Protein AF-A0AAU2GIK8-F1 (afdb_monomer)

Radius of gyration: 24.13 Å; Cα contacts (8 Å, |Δi|>4): 242; chains: 1; bounding box: 47×73×69 Å

Structure (mmCIF, N/CA/C/O backbone):
data_AF-A0AAU2GIK8-F1
#
_entry.id   AF-A0AAU2GIK8-F1
#
loop_
_atom_site.group_PDB
_atom_site.id
_atom_site.type_symbol
_atom_site.label_atom_id
_atom_site.label_alt_id
_atom_site.label_comp_id
_atom_site.label_asym_id
_atom_site.label_entity_id
_atom_site.label_seq_id
_atom_site.pdbx_PDB_ins_code
_atom_site.Cartn_x
_atom_site.Cartn_y
_atom_site.Cartn_z
_atom_site.occupancy
_atom_site.B_iso_or_equiv
_atom_site.aut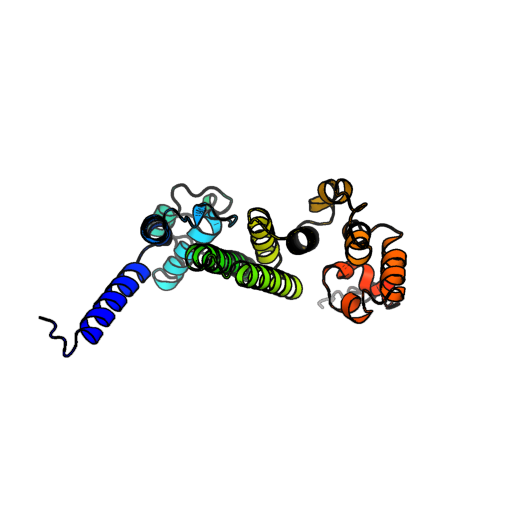h_seq_id
_atom_site.auth_comp_id
_atom_site.auth_asym_id
_atom_site.auth_atom_id
_atom_site.pdbx_PDB_model_num
ATOM 1 N N . MET A 1 1 ? -14.297 16.562 41.861 1.00 59.94 1 MET A N 1
ATOM 2 C CA . MET A 1 1 ? -14.538 17.663 40.908 1.00 59.94 1 MET A CA 1
ATOM 3 C C . MET A 1 1 ? -13.175 18.023 40.359 1.00 59.94 1 MET A C 1
ATOM 5 O O . MET A 1 1 ? -12.279 18.199 41.169 1.00 59.94 1 MET A O 1
ATOM 9 N N . ILE A 1 2 ? -12.969 17.945 39.045 1.00 74.56 2 ILE A N 1
ATOM 10 C CA . ILE A 1 2 ? -11.671 18.301 38.454 1.00 74.56 2 ILE A CA 1
ATOM 11 C C . ILE A 1 2 ? -11.689 19.819 38.297 1.00 74.56 2 ILE A C 1
ATOM 13 O O . ILE A 1 2 ? -12.584 20.339 37.630 1.00 74.56 2 ILE A O 1
ATOM 17 N N . GLU A 1 3 ? -10.780 20.504 38.981 1.00 80.12 3 GLU A N 1
ATOM 18 C CA . GLU A 1 3 ? -10.562 21.944 38.841 1.00 80.12 3 GLU A CA 1
ATOM 19 C C . GLU A 1 3 ? -9.479 22.172 37.781 1.00 80.12 3 GLU A C 1
ATOM 21 O O . GLU A 1 3 ? -8.529 21.395 37.690 1.00 80.12 3 GLU A O 1
ATOM 26 N N . PHE A 1 4 ? -9.661 23.193 36.943 1.00 85.81 4 PHE A N 1
ATOM 27 C CA . PHE A 1 4 ? -8.724 23.554 35.881 1.00 85.81 4 PHE A CA 1
ATOM 28 C C . PHE A 1 4 ? -8.230 24.977 36.116 1.00 85.81 4 PHE A C 1
ATOM 30 O O . PHE A 1 4 ? -9.050 25.877 36.312 1.00 85.81 4 PHE A O 1
ATOM 37 N N . ASP A 1 5 ? -6.914 25.174 36.045 1.00 80.88 5 ASP A N 1
ATOM 38 C CA . ASP A 1 5 ? -6.278 26.477 36.270 1.00 80.88 5 ASP A CA 1
ATOM 39 C C . ASP A 1 5 ? -6.499 27.431 35.089 1.00 80.88 5 ASP A C 1
ATOM 41 O O . ASP A 1 5 ? -6.620 28.646 35.263 1.00 80.88 5 ASP A O 1
ATOM 45 N N . THR A 1 6 ? -6.608 26.889 33.872 1.00 90.38 6 THR A N 1
ATOM 46 C CA . THR A 1 6 ? -6.882 27.670 32.664 1.00 90.38 6 THR A CA 1
ATOM 47 C C . THR A 1 6 ? -7.912 27.012 31.743 1.00 90.38 6 THR A C 1
ATOM 49 O O . THR A 1 6 ? -8.162 25.805 31.762 1.00 90.38 6 THR A O 1
ATOM 52 N N . MET A 1 7 ? -8.491 27.816 30.843 1.00 85.69 7 MET A N 1
ATOM 53 C CA . MET A 1 7 ? -9.321 27.309 29.741 1.00 85.69 7 MET A CA 1
ATOM 54 C C . MET A 1 7 ? -8.526 26.388 28.794 1.00 85.69 7 MET A C 1
ATOM 56 O O . MET A 1 7 ? -9.111 25.508 28.161 1.00 85.69 7 MET A O 1
ATOM 60 N N . GLY A 1 8 ? -7.206 26.584 28.697 1.00 89.81 8 GLY A N 1
ATOM 61 C CA . GLY A 1 8 ? -6.309 25.707 27.947 1.00 89.81 8 GLY A CA 1
ATOM 62 C C . GLY A 1 8 ? -6.262 24.307 28.552 1.00 89.81 8 GLY A C 1
ATOM 63 O O . GLY A 1 8 ? -6.486 23.336 27.834 1.00 89.81 8 GLY A O 1
ATOM 64 N N . ASP A 1 9 ? -6.101 24.218 29.872 1.00 88.31 9 ASP A N 1
ATOM 65 C CA . ASP A 1 9 ? -6.033 22.940 30.594 1.00 88.31 9 ASP A CA 1
ATOM 66 C C . ASP A 1 9 ? -7.358 22.182 30.507 1.00 88.31 9 ASP A C 1
ATOM 68 O O . ASP A 1 9 ? -7.387 20.979 30.251 1.00 88.31 9 ASP A O 1
ATOM 72 N N . ALA A 1 10 ? -8.477 22.903 30.620 1.00 89.31 10 ALA A N 1
ATOM 73 C CA . ALA A 1 10 ? -9.798 22.321 30.417 1.00 89.31 10 ALA A CA 1
ATOM 74 C C . ALA A 1 10 ? -9.970 21.765 28.991 1.00 89.31 10 ALA A C 1
ATOM 76 O O . ALA A 1 10 ? -10.561 20.700 28.800 1.00 89.31 10 ALA A O 1
ATOM 77 N N . ARG A 1 11 ? -9.455 22.467 27.971 1.00 91.38 11 ARG A N 1
ATOM 78 C CA . ARG A 1 11 ? -9.507 22.009 26.576 1.00 91.38 11 ARG A CA 1
ATOM 79 C C . ARG A 1 11 ? -8.645 20.767 26.363 1.00 91.38 11 ARG A C 1
ATOM 81 O O . ARG A 1 11 ? -9.132 19.824 25.741 1.00 91.38 11 ARG A O 1
ATOM 88 N N . GLU A 1 12 ? -7.412 20.769 26.857 1.00 91.06 12 GLU A N 1
ATOM 89 C CA . GLU A 1 12 ? -6.489 19.642 26.707 1.00 91.06 12 GLU A CA 1
ATOM 90 C C . GLU A 1 12 ? -7.051 18.395 27.388 1.00 91.06 12 GLU A C 1
ATOM 92 O O . GLU A 1 12 ? -7.190 17.354 26.753 1.00 91.06 12 GLU A O 1
ATOM 97 N N . PHE A 1 13 ? -7.548 18.536 28.618 1.00 91.69 13 PHE A N 1
ATOM 98 C CA . PHE A 1 13 ? -8.198 17.445 29.339 1.00 91.69 13 PHE A CA 1
ATOM 99 C C . PHE A 1 13 ? -9.376 16.833 28.563 1.00 91.69 13 PHE A C 1
ATOM 101 O O . PHE A 1 13 ? -9.555 15.612 28.524 1.00 91.69 13 PHE A O 1
ATOM 108 N N . LEU A 1 14 ? -10.207 17.664 27.923 1.00 91.12 14 LEU A N 1
ATOM 109 C CA . LEU A 1 14 ? -11.314 17.172 27.100 1.00 91.12 14 LEU A CA 1
ATOM 110 C C . LEU A 1 14 ? -10.820 16.434 25.848 1.00 91.12 14 LEU A C 1
ATOM 112 O O . LEU A 1 14 ? -11.422 15.424 25.471 1.00 91.12 14 LEU A O 1
ATOM 116 N N . ILE A 1 15 ? -9.739 16.910 25.221 1.00 89.56 15 ILE A N 1
ATOM 117 C CA . ILE A 1 15 ? -9.098 16.243 24.081 1.00 89.56 15 ILE A CA 1
ATOM 118 C C . ILE A 1 15 ? -8.545 14.889 24.524 1.00 89.56 15 ILE A C 1
ATOM 120 O O . ILE A 1 15 ? -8.921 13.873 23.943 1.00 89.56 15 ILE A O 1
ATOM 124 N N . GLU A 1 16 ? -7.738 14.846 25.582 1.00 91.38 16 GLU A N 1
ATOM 125 C CA . GLU A 1 16 ? -7.144 13.620 26.123 1.00 91.38 16 GLU A CA 1
ATOM 126 C C . GLU A 1 16 ? -8.202 12.588 26.504 1.00 91.38 16 GLU A C 1
ATOM 128 O O . GLU A 1 16 ? -8.088 11.409 26.160 1.00 91.38 16 GLU A O 1
ATOM 133 N N . ARG A 1 17 ? -9.280 13.022 27.166 1.00 91.12 17 ARG A N 1
ATOM 134 C CA . ARG A 1 17 ? -10.397 12.145 27.523 1.00 91.12 17 ARG A CA 1
ATOM 135 C C . ARG A 1 17 ? -11.070 11.561 26.283 1.00 91.12 17 ARG A C 1
ATOM 137 O O . ARG A 1 17 ? -11.422 10.379 26.274 1.00 91.12 17 ARG A O 1
ATOM 144 N N . GLN A 1 18 ? -11.269 12.370 25.244 1.00 89.00 18 GLN A N 1
ATOM 145 C CA . GLN A 1 18 ? -11.895 11.918 24.005 1.00 89.00 18 GLN A CA 1
ATOM 146 C C . GLN A 1 18 ? -10.977 10.979 23.210 1.00 89.00 18 GLN A C 1
ATOM 148 O O . GLN A 1 18 ? -11.457 9.966 22.699 1.00 8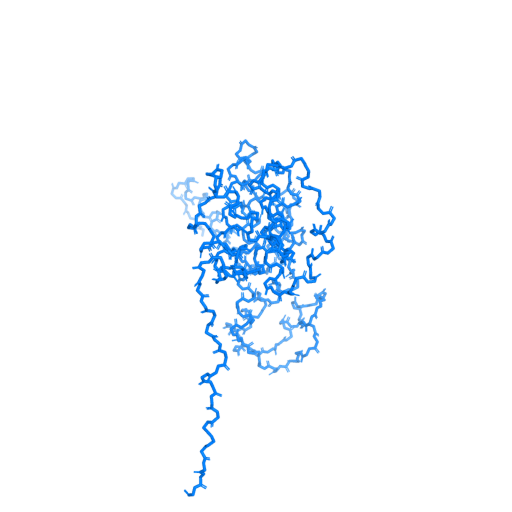9.00 18 GLN A O 1
ATOM 153 N N . VAL A 1 19 ? -9.677 11.281 23.144 1.00 88.31 19 VAL A N 1
ATOM 154 C CA . VAL A 1 19 ? -8.652 10.422 22.534 1.00 88.31 19 VAL A CA 1
ATOM 155 C C . VAL A 1 19 ? -8.583 9.092 23.273 1.00 88.31 19 VAL A C 1
ATOM 157 O O . VAL A 1 19 ? -8.708 8.047 22.645 1.00 88.31 19 VAL A O 1
ATOM 160 N N . SER A 1 20 ? -8.491 9.117 24.604 1.00 88.38 20 SER A N 1
ATOM 161 C CA . SER A 1 20 ? -8.450 7.911 25.435 1.00 88.38 20 SER A CA 1
ATOM 162 C C . SER A 1 20 ? -9.673 7.039 25.193 1.00 88.38 20 SER A C 1
ATOM 164 O O . SER A 1 20 ? -9.533 5.858 24.891 1.00 88.38 20 SER A O 1
ATOM 166 N N . LYS A 1 21 ? -10.879 7.623 25.236 1.00 90.12 21 LYS A N 1
ATOM 167 C CA . LYS A 1 21 ? -12.118 6.893 24.943 1.00 90.12 21 LYS A CA 1
ATOM 168 C C . LYS A 1 21 ? -12.075 6.235 23.564 1.00 90.12 21 LYS A C 1
ATOM 170 O O . LYS A 1 21 ? -12.484 5.087 23.446 1.00 90.12 21 LYS A O 1
ATOM 175 N N . LEU A 1 22 ? -11.590 6.946 22.546 1.00 88.19 22 LEU A N 1
ATOM 176 C CA . LEU A 1 22 ? -11.472 6.403 21.196 1.00 88.19 22 LEU A CA 1
ATOM 177 C C . LEU A 1 22 ? -10.465 5.247 21.142 1.00 88.19 22 LEU A C 1
ATOM 179 O O . LEU A 1 22 ? -10.777 4.225 20.550 1.00 88.19 22 LEU A O 1
ATOM 183 N N . LEU A 1 23 ? -9.303 5.353 21.790 1.00 85.44 23 LEU A N 1
ATOM 184 C CA . LEU A 1 23 ? -8.266 4.310 21.769 1.00 85.44 23 LEU A CA 1
ATOM 185 C C . LEU A 1 23 ? -8.709 2.971 22.389 1.00 85.44 23 LEU A C 1
ATOM 187 O O . LEU A 1 23 ? -8.147 1.938 22.033 1.00 85.44 23 LEU A O 1
ATOM 191 N N . TYR A 1 24 ? -9.714 2.971 23.272 1.00 85.44 24 TYR A N 1
ATOM 192 C CA . TYR A 1 24 ? -10.304 1.747 23.840 1.00 85.44 24 TYR A CA 1
ATOM 193 C C . TYR A 1 24 ? -11.398 1.111 22.968 1.00 85.44 24 TYR A C 1
ATOM 195 O O . TYR A 1 24 ? -11.875 0.020 23.281 1.00 85.44 24 TYR A O 1
ATOM 203 N N . GLU A 1 25 ? -11.825 1.774 21.893 1.00 87.00 25 GLU A N 1
ATOM 204 C CA . GLU A 1 25 ? -12.830 1.231 20.981 1.00 87.00 25 GLU A CA 1
ATOM 205 C C . GLU A 1 25 ? -12.251 0.144 20.065 1.00 87.00 25 GLU A C 1
ATOM 207 O O . GLU A 1 25 ? -11.050 0.050 19.814 1.00 87.00 25 GLU A O 1
ATOM 212 N N . SER A 1 26 ? -13.148 -0.673 19.513 1.00 89.25 26 SER A N 1
ATOM 213 C CA . SER A 1 26 ? -12.810 -1.584 18.415 1.00 89.25 26 SER A CA 1
ATOM 214 C C . SER A 1 26 ? -12.516 -0.821 17.117 1.00 89.25 26 SER A C 1
ATOM 216 O O . SER A 1 26 ? -12.956 0.316 16.939 1.00 89.25 26 SER A O 1
ATOM 218 N N . ILE A 1 27 ? -11.871 -1.485 16.155 1.00 91.88 27 ILE A N 1
ATOM 219 C CA . ILE A 1 27 ? -11.625 -0.922 14.818 1.00 91.88 27 ILE A CA 1
ATOM 220 C C . ILE A 1 27 ? -12.931 -0.541 14.084 1.00 91.88 27 ILE A C 1
ATOM 222 O O . ILE A 1 27 ? -12.986 0.473 13.391 1.00 91.88 27 ILE A O 1
ATOM 226 N N . ASP A 1 28 ? -14.026 -1.274 14.325 1.00 91.50 28 ASP A N 1
ATOM 227 C CA . ASP A 1 28 ? -15.368 -0.917 13.839 1.00 91.50 28 ASP A CA 1
ATOM 228 C C . ASP A 1 28 ? -15.904 0.353 14.531 1.00 91.50 28 ASP A C 1
ATOM 230 O O . ASP A 1 28 ? -16.622 1.160 13.936 1.00 91.50 28 ASP A O 1
ATOM 234 N N . GLY A 1 29 ? -15.565 0.543 15.809 1.00 92.81 29 GLY A N 1
ATOM 235 C CA . GLY A 1 29 ? -15.846 1.767 16.558 1.00 92.81 29 GLY A CA 1
ATOM 236 C C . GLY A 1 29 ? -15.083 2.966 15.995 1.00 92.81 29 GLY A C 1
ATOM 237 O O . GLY A 1 29 ? -15.673 4.035 15.815 1.00 92.81 2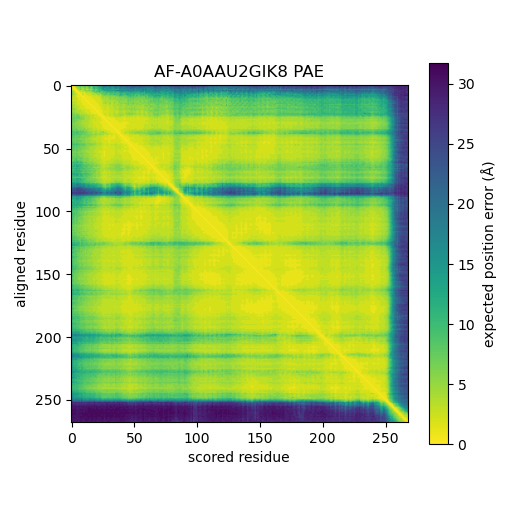9 GLY A O 1
ATOM 238 N N . TRP A 1 30 ? -13.812 2.775 15.633 1.00 94.38 30 TRP A N 1
ATOM 239 C CA . TRP A 1 30 ? -13.002 3.791 14.957 1.00 94.38 30 TRP A CA 1
ATOM 240 C C . TRP A 1 30 ? -13.590 4.165 13.594 1.00 94.38 30 TRP A C 1
ATOM 242 O O . TRP A 1 30 ? -13.683 5.354 13.294 1.00 94.38 30 TRP A O 1
ATOM 252 N N . ASP A 1 31 ? -14.066 3.196 12.803 1.00 94.75 31 ASP A N 1
ATOM 253 C CA . ASP A 1 31 ? -14.722 3.470 11.515 1.00 94.75 31 ASP A CA 1
ATOM 254 C C . ASP A 1 31 ? -16.000 4.297 11.700 1.00 94.75 31 ASP A C 1
ATOM 256 O O . ASP A 1 31 ? -16.196 5.316 11.037 1.00 94.75 31 ASP A O 1
ATOM 260 N N . LYS A 1 32 ? -16.853 3.923 12.661 1.00 94.38 32 LYS A N 1
ATOM 261 C CA . LYS A 1 32 ? -18.073 4.682 12.986 1.00 94.38 32 LYS A CA 1
ATOM 262 C C . LYS A 1 32 ? -17.761 6.104 13.441 1.00 94.38 32 LYS A C 1
ATOM 264 O O . LYS A 1 32 ? -18.471 7.043 13.069 1.00 94.38 32 LYS A O 1
ATOM 269 N N . TRP A 1 33 ? -16.730 6.269 14.268 1.00 94.19 33 TRP A N 1
ATOM 270 C CA . TRP A 1 33 ? -16.280 7.587 14.695 1.00 94.19 33 TRP A CA 1
ATOM 271 C C . TRP A 1 33 ? -15.773 8.403 13.503 1.00 94.19 33 TRP A C 1
ATOM 273 O O . TRP A 1 33 ? -16.199 9.547 13.342 1.00 94.19 33 TRP A O 1
ATOM 283 N N . LEU A 1 34 ? -14.954 7.810 12.629 1.00 94.06 34 LEU A N 1
ATOM 284 C CA . LEU A 1 34 ? -14.423 8.461 11.433 1.00 94.06 34 LEU A CA 1
ATOM 285 C C . LEU A 1 34 ? -15.535 8.867 10.461 1.00 94.06 34 LEU A C 1
ATOM 287 O O . LEU A 1 34 ? -15.523 9.990 9.967 1.00 94.06 34 LEU A O 1
ATOM 291 N N . LYS A 1 35 ? -16.553 8.025 10.261 1.00 94.69 35 LYS A N 1
ATOM 292 C CA . LYS A 1 35 ? -17.740 8.367 9.464 1.00 94.69 35 LYS A CA 1
ATOM 293 C C . LYS A 1 35 ? -18.433 9.615 9.996 1.00 94.69 35 LYS A C 1
ATOM 295 O O . LYS A 1 35 ? -18.805 10.495 9.224 1.00 94.69 35 LYS A O 1
ATOM 300 N N . ARG A 1 36 ? -18.581 9.725 11.317 1.00 92.88 36 ARG A N 1
ATOM 301 C CA . ARG A 1 36 ? -19.234 10.876 11.955 1.00 92.88 36 ARG A CA 1
ATOM 302 C C . ARG A 1 36 ? -18.361 12.132 11.924 1.00 92.88 36 ARG A C 1
ATOM 304 O O . ARG A 1 36 ? -18.821 13.179 11.485 1.00 92.88 36 ARG A O 1
ATOM 311 N N . ALA A 1 37 ? -17.124 12.035 12.406 1.00 89.44 37 ALA A N 1
ATOM 312 C CA . ALA A 1 37 ? -16.223 13.173 12.590 1.00 89.44 37 ALA A CA 1
ATOM 313 C C . ALA A 1 37 ? -15.533 13.599 11.284 1.00 89.44 37 ALA A C 1
ATOM 315 O O . ALA A 1 37 ? -15.346 14.781 11.018 1.00 89.44 37 ALA A O 1
ATOM 316 N N . GLY A 1 38 ? -15.192 12.632 10.437 1.00 87.50 38 GLY A N 1
ATOM 317 C CA . GLY A 1 38 ? -14.539 12.807 9.145 1.00 87.50 38 GLY A CA 1
ATOM 318 C C . GLY A 1 38 ? -15.508 13.055 7.992 1.00 87.50 38 GLY A C 1
ATOM 319 O O . GLY A 1 38 ? -15.116 12.887 6.840 1.00 87.50 38 GLY A O 1
ATOM 320 N N . GLY A 1 39 ? -16.765 13.431 8.261 1.00 87.75 39 GLY A N 1
ATOM 321 C CA . GLY A 1 39 ? -17.764 13.837 7.264 1.00 87.75 39 GLY A CA 1
ATOM 322 C C . GLY A 1 39 ? -18.119 12.757 6.236 1.00 87.75 39 GLY A C 1
ATOM 323 O O . GLY A 1 39 ? -18.124 13.047 5.040 1.00 87.75 39 GLY A O 1
ATOM 324 N N . GLY A 1 40 ? -18.329 11.523 6.683 1.00 92.56 40 GLY A N 1
ATOM 325 C CA . GLY A 1 40 ? -18.690 10.376 5.847 1.00 92.56 40 GLY A CA 1
ATOM 326 C C . GLY A 1 40 ? -17.515 9.531 5.357 1.00 92.56 40 GLY A C 1
ATOM 327 O O . GLY A 1 40 ? -17.745 8.580 4.625 1.00 92.56 40 GLY A O 1
ATOM 328 N N . LEU A 1 41 ? -16.271 9.846 5.742 1.00 94.00 41 LEU A N 1
ATOM 329 C CA . LEU A 1 41 ? -15.124 8.997 5.408 1.00 94.00 41 LEU A CA 1
ATOM 330 C C . LEU A 1 41 ? -15.222 7.660 6.153 1.00 94.00 41 LEU A C 1
ATOM 332 O O . LEU A 1 41 ? -15.431 7.651 7.364 1.00 94.00 41 LEU A O 1
ATOM 336 N N . SER A 1 42 ? -15.015 6.553 5.445 1.00 94.94 42 SER A N 1
ATOM 337 C CA . SER A 1 42 ? -14.970 5.215 6.025 1.00 94.94 42 SER A CA 1
ATOM 338 C C . SER A 1 42 ? -13.642 4.533 5.750 1.00 94.94 42 SER A C 1
ATOM 340 O O . SER A 1 42 ? -13.112 4.633 4.648 1.00 94.94 42 SER A O 1
ATOM 342 N N . MET A 1 43 ? -13.149 3.778 6.728 1.00 95.19 43 MET A N 1
ATOM 343 C CA . MET A 1 43 ? -12.059 2.828 6.520 1.00 95.19 43 MET A CA 1
ATOM 344 C C . MET A 1 43 ? -12.481 1.662 5.624 1.00 95.19 43 MET A C 1
ATOM 346 O O . MET A 1 43 ? -11.658 1.177 4.858 1.00 95.19 43 MET A O 1
ATOM 350 N N . THR A 1 44 ? -13.750 1.242 5.678 1.00 93.00 44 THR A N 1
ATOM 351 C CA . THR A 1 44 ? -14.255 0.109 4.882 1.00 93.00 44 THR A CA 1
ATOM 352 C C . THR A 1 44 ? -14.393 0.420 3.396 1.00 93.00 44 THR A C 1
ATOM 354 O O . THR A 1 44 ? -14.502 -0.503 2.598 1.00 93.00 44 THR A O 1
ATOM 357 N N . ASP A 1 45 ? -14.407 1.704 3.032 1.00 94.00 45 ASP A N 1
ATOM 358 C CA . ASP A 1 45 ? -14.506 2.154 1.638 1.00 94.00 45 ASP A CA 1
ATOM 359 C C . ASP A 1 45 ? -13.119 2.297 0.982 1.00 94.00 45 ASP A C 1
ATOM 361 O O . ASP A 1 45 ? -13.014 2.561 -0.217 1.00 94.00 45 ASP A O 1
ATOM 365 N N . LEU A 1 46 ? -12.041 2.156 1.762 1.00 95.38 46 LEU A N 1
ATOM 366 C CA . LEU A 1 46 ? -10.671 2.150 1.257 1.00 95.38 46 LEU A CA 1
ATOM 367 C C . LEU A 1 46 ? -10.328 0.759 0.703 1.00 95.38 46 LEU A C 1
ATOM 369 O O . LEU A 1 46 ? -10.831 -0.235 1.223 1.00 95.38 46 LEU A O 1
ATOM 373 N N . PRO A 1 47 ? -9.442 0.655 -0.305 1.00 94.94 47 PRO A N 1
ATOM 374 C CA . PRO A 1 47 ? -9.114 -0.611 -0.967 1.00 94.94 47 PRO A CA 1
ATOM 375 C C . PRO A 1 47 ? -8.192 -1.523 -0.133 1.00 94.94 47 PRO A C 1
ATOM 377 O O . PRO A 1 47 ? -7.291 -2.149 -0.675 1.00 94.94 47 PRO A O 1
ATOM 380 N N . VAL A 1 48 ? -8.383 -1.582 1.185 1.00 92.94 48 VAL A N 1
ATOM 381 C CA . VAL A 1 48 ? -7.732 -2.569 2.059 1.00 92.94 48 VAL A CA 1
ATOM 382 C C . VAL A 1 48 ? -8.520 -3.868 2.092 1.00 92.94 48 VAL A C 1
ATOM 384 O O . VAL A 1 48 ? -9.742 -3.872 1.914 1.00 92.94 48 VAL A O 1
ATOM 387 N N . ASP A 1 49 ? -7.850 -4.958 2.454 1.00 91.56 49 ASP A N 1
ATOM 388 C CA . ASP A 1 49 ? -8.551 -6.164 2.883 1.00 91.56 49 ASP A CA 1
ATOM 389 C C . ASP A 1 49 ? -9.112 -5.951 4.303 1.00 91.56 49 ASP A C 1
ATOM 391 O O . ASP A 1 49 ? -8.478 -6.234 5.324 1.00 91.56 49 ASP A O 1
ATOM 395 N N . TRP A 1 50 ? -10.314 -5.368 4.382 1.00 91.44 50 TRP A N 1
ATOM 396 C CA . TRP A 1 50 ? -10.971 -5.078 5.659 1.00 91.44 50 TRP A CA 1
ATOM 397 C C . TRP A 1 50 ? -11.151 -6.316 6.557 1.00 91.44 50 TRP A C 1
ATOM 399 O O . TRP A 1 50 ? -10.894 -6.202 7.760 1.00 91.44 50 TRP A O 1
ATOM 409 N N . PRO A 1 51 ? -11.552 -7.495 6.034 1.00 89.88 51 PRO A N 1
ATOM 410 C CA . PRO A 1 51 ? -11.464 -8.759 6.760 1.00 89.88 51 PRO A CA 1
ATOM 411 C C . PRO A 1 51 ? -10.135 -8.996 7.480 1.00 89.88 51 PRO A C 1
ATOM 413 O O . PRO A 1 51 ? -10.148 -9.272 8.682 1.00 89.88 51 PRO A O 1
ATOM 416 N N . VAL A 1 52 ? -9.010 -8.852 6.776 1.00 90.38 52 VAL A N 1
ATOM 417 C CA . VAL A 1 52 ? -7.663 -9.046 7.336 1.00 90.38 52 VAL A CA 1
ATOM 418 C C . VAL A 1 52 ? -7.345 -7.993 8.393 1.00 90.38 52 VAL A C 1
ATOM 420 O O . VAL A 1 52 ? -6.869 -8.334 9.475 1.00 90.38 52 VAL A O 1
ATOM 423 N N . VAL A 1 53 ? -7.657 -6.719 8.135 1.00 92.69 53 VAL A N 1
ATOM 424 C CA . VAL A 1 53 ? -7.438 -5.641 9.114 1.00 92.69 53 VAL A CA 1
ATOM 425 C C . VAL A 1 53 ? -8.210 -5.926 10.401 1.00 92.69 53 VAL A C 1
ATOM 427 O O . VAL A 1 53 ? -7.643 -5.909 11.495 1.00 92.69 53 VAL A O 1
ATOM 430 N N . ARG A 1 54 ? -9.509 -6.209 10.282 1.00 91.62 54 ARG A N 1
ATOM 431 C CA . ARG A 1 54 ? -10.386 -6.445 11.431 1.00 91.62 54 ARG A CA 1
ATOM 432 C C . ARG A 1 54 ? -9.930 -7.647 12.247 1.00 91.62 54 ARG A C 1
ATOM 434 O O . ARG A 1 54 ? -9.906 -7.573 13.477 1.00 91.62 54 ARG A O 1
ATOM 441 N N . GLU A 1 55 ? -9.534 -8.723 11.575 1.00 92.19 55 GLU A N 1
ATOM 442 C CA . GLU A 1 55 ? -9.020 -9.913 12.239 1.00 92.19 55 GLU A CA 1
ATOM 443 C C . GLU A 1 55 ? -7.691 -9.665 12.943 1.00 92.19 55 GLU A C 1
ATOM 445 O O . GLU A 1 55 ? -7.563 -10.048 14.104 1.00 92.19 55 GLU A O 1
ATOM 450 N N . GLY A 1 56 ? -6.750 -8.941 12.336 1.00 92.19 56 GLY A N 1
ATOM 451 C CA . GLY A 1 56 ? -5.474 -8.670 12.989 1.00 92.19 56 GLY A CA 1
ATOM 452 C C . GLY A 1 56 ? -5.603 -7.811 14.250 1.00 92.19 56 GLY A C 1
ATOM 453 O O . GLY A 1 56 ? -4.929 -8.083 15.247 1.00 92.19 56 GLY A O 1
ATOM 454 N N . PHE A 1 57 ? -6.541 -6.856 14.287 1.00 92.56 57 PHE A N 1
ATOM 455 C CA . PHE A 1 57 ? -6.879 -6.137 15.526 1.00 92.56 57 PHE A CA 1
ATOM 456 C C . PHE A 1 57 ? -7.492 -7.063 16.589 1.00 92.56 57 PHE A C 1
ATOM 458 O O . PHE A 1 57 ? -7.139 -6.971 17.770 1.00 92.56 57 PHE A O 1
ATOM 465 N N . ALA A 1 58 ? -8.380 -7.977 16.190 1.00 91.31 58 ALA A N 1
ATOM 466 C CA . ALA A 1 58 ? -8.957 -8.966 17.097 1.00 91.31 58 ALA A CA 1
ATOM 467 C C . ALA A 1 58 ? -7.894 -9.936 17.642 1.00 91.31 58 ALA A C 1
ATOM 469 O O . ALA A 1 58 ? -7.848 -10.183 18.850 1.00 91.31 58 ALA A O 1
ATOM 470 N N . ARG A 1 59 ? -7.001 -10.437 16.781 1.00 92.00 59 ARG A N 1
ATOM 471 C CA . ARG A 1 59 ? -5.905 -11.339 17.149 1.00 92.00 59 ARG A CA 1
ATOM 472 C C . ARG A 1 59 ? -4.903 -10.658 18.071 1.00 92.00 59 ARG A C 1
ATOM 474 O O . ARG A 1 59 ? -4.501 -11.256 19.062 1.00 92.00 59 ARG A O 1
ATOM 481 N N . ARG A 1 60 ? -4.555 -9.390 17.825 1.00 92.56 60 ARG A N 1
ATOM 482 C CA . ARG A 1 60 ? -3.700 -8.600 18.728 1.00 92.56 60 ARG A CA 1
ATOM 483 C C . ARG A 1 60 ? -4.282 -8.538 20.138 1.00 92.56 60 ARG A C 1
ATOM 485 O O . ARG A 1 60 ? -3.556 -8.734 21.108 1.00 92.56 60 ARG A O 1
ATOM 492 N N . ASN A 1 61 ? -5.588 -8.311 20.264 1.00 90.75 61 ASN A N 1
ATOM 493 C CA . ASN A 1 61 ? -6.248 -8.315 21.571 1.00 90.75 61 ASN A CA 1
ATOM 494 C C . ASN A 1 61 ? -6.242 -9.712 22.209 1.00 90.75 61 ASN A C 1
ATOM 496 O O . ASN A 1 61 ? -6.026 -9.828 23.413 1.00 90.75 61 ASN A O 1
ATOM 500 N N . LEU A 1 62 ? -6.422 -10.768 21.411 1.00 92.38 62 LEU A N 1
ATOM 501 C CA . LEU A 1 62 ? -6.350 -12.155 21.871 1.00 92.38 62 LEU A CA 1
ATOM 502 C C . LEU A 1 62 ? -4.962 -12.521 22.417 1.00 92.38 62 LEU A C 1
ATOM 504 O O . LEU A 1 62 ? -4.857 -13.149 23.464 1.00 92.38 62 LEU A O 1
ATOM 508 N N . ILE A 1 63 ? -3.896 -12.106 21.732 1.00 92.25 63 ILE A N 1
ATOM 509 C CA . ILE A 1 63 ? -2.509 -12.360 22.146 1.00 92.25 63 ILE A CA 1
ATOM 510 C C . ILE A 1 63 ? -2.218 -11.682 23.484 1.00 92.25 63 ILE A C 1
ATOM 512 O O . ILE A 1 63 ? -1.699 -12.317 24.395 1.00 92.25 63 ILE A O 1
ATOM 516 N N . VAL A 1 64 ? -2.599 -10.410 23.627 1.00 89.38 64 VAL A N 1
ATOM 517 C CA . VAL A 1 64 ? -2.309 -9.626 24.838 1.00 89.38 64 VAL A CA 1
ATOM 518 C C . VAL A 1 64 ? -3.135 -10.089 26.041 1.00 89.38 64 VAL A C 1
ATOM 520 O O . VAL A 1 64 ? -2.641 -10.064 27.165 1.00 89.38 64 VAL A O 1
ATOM 523 N N . HIS A 1 65 ? -4.392 -10.489 25.829 1.00 89.38 65 HIS A N 1
ATOM 524 C CA . HIS A 1 65 ? -5.342 -10.701 26.928 1.00 89.38 65 HIS A CA 1
ATOM 525 C C . HIS A 1 65 ? -5.762 -12.157 27.146 1.00 89.38 65 HIS A C 1
ATOM 527 O O . HIS A 1 65 ? -6.421 -12.445 28.142 1.00 89.38 65 HIS A O 1
ATOM 533 N N . ALA A 1 66 ? -5.414 -13.069 26.240 1.00 92.44 66 ALA A N 1
ATOM 534 C CA . ALA A 1 66 ? -5.830 -14.469 26.298 1.00 92.44 66 ALA A CA 1
ATOM 535 C C . ALA A 1 66 ? -4.737 -15.449 25.832 1.00 92.44 66 ALA A C 1
ATOM 537 O O . ALA A 1 66 ? -5.068 -16.557 25.427 1.00 92.44 66 ALA A O 1
ATOM 538 N N . ASP A 1 67 ? -3.454 -15.057 25.846 1.00 93.44 67 ASP A N 1
ATOM 539 C CA . ASP A 1 67 ? -2.316 -15.899 25.411 1.00 93.44 67 ASP A CA 1
ATOM 540 C C . ASP A 1 67 ? -2.483 -16.474 23.984 1.00 93.44 67 ASP A C 1
ATOM 542 O O . ASP A 1 67 ? -2.027 -17.569 23.651 1.00 93.44 67 ASP A O 1
ATOM 546 N N . GLY A 1 68 ? -3.211 -15.746 23.129 1.00 92.69 68 GLY A N 1
ATOM 547 C CA . GLY A 1 68 ? -3.534 -16.186 21.770 1.00 92.69 68 GLY A CA 1
ATOM 548 C C . GLY A 1 68 ? -4.557 -17.327 21.700 1.00 92.69 68 GLY A C 1
ATOM 549 O O . GLY A 1 68 ? -4.749 -17.888 20.624 1.00 92.69 68 GLY A O 1
ATOM 550 N N . ILE A 1 69 ? -5.223 -17.671 22.807 1.00 95.50 69 ILE A N 1
ATOM 551 C CA . ILE A 1 69 ? -6.250 -18.717 22.868 1.00 95.50 69 ILE A CA 1
ATOM 552 C C . ILE A 1 69 ? -7.593 -18.156 22.404 1.00 95.50 69 ILE A C 1
ATOM 554 O O . ILE A 1 69 ? -8.139 -17.225 23.000 1.00 95.50 69 ILE A O 1
ATOM 558 N N . VAL A 1 70 ? -8.154 -18.754 21.355 1.00 94.31 70 VAL A N 1
ATOM 559 C CA . VAL A 1 70 ? -9.433 -18.366 20.754 1.00 94.31 70 VAL A CA 1
ATOM 560 C C . VAL A 1 70 ? -10.556 -18.462 21.777 1.00 94.31 70 VAL A C 1
ATOM 562 O O . VAL A 1 70 ? -10.777 -19.495 22.406 1.00 94.31 70 VAL A O 1
ATOM 565 N N . ASN A 1 71 ? -11.323 -17.383 21.902 1.00 93.69 71 ASN A N 1
ATOM 566 C CA . ASN A 1 71 ? -12.489 -17.304 22.773 1.00 93.69 71 ASN A CA 1
ATOM 567 C C . ASN A 1 71 ? -13.715 -16.772 22.011 1.00 93.69 71 ASN A C 1
ATOM 569 O O . ASN A 1 71 ? -13.632 -16.325 20.863 1.00 93.69 71 ASN A O 1
ATOM 573 N N . HIS A 1 72 ? -14.881 -16.802 22.660 1.00 91.88 72 HIS A N 1
ATOM 574 C CA . HIS A 1 72 ? -16.129 -16.328 22.055 1.00 91.88 72 HIS A CA 1
ATOM 575 C C . HIS A 1 72 ? -16.102 -14.838 21.674 1.00 91.88 72 HIS A C 1
ATOM 577 O O . HIS A 1 72 ? -16.823 -14.446 20.756 1.00 91.88 72 HIS A O 1
ATOM 583 N N . LEU A 1 73 ? -15.284 -14.011 22.340 1.00 90.44 73 LEU A N 1
ATOM 584 C CA . LEU A 1 73 ? -15.14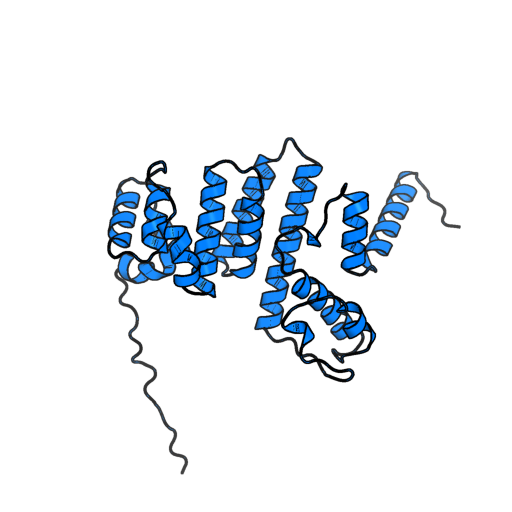1 -12.587 22.011 1.00 90.44 73 LEU A CA 1
ATOM 585 C C . LEU A 1 73 ? -14.414 -12.403 20.677 1.00 90.44 73 LEU A C 1
ATOM 587 O O . LEU A 1 73 ? -14.892 -11.647 19.833 1.00 90.44 73 LEU A O 1
ATOM 591 N N . TYR A 1 74 ? -13.323 -13.139 20.451 1.00 91.62 74 TYR A N 1
ATOM 592 C CA . TYR A 1 74 ? -12.615 -13.155 19.172 1.00 91.62 74 TYR A CA 1
ATOM 593 C C . TYR A 1 74 ? -13.540 -13.605 18.038 1.00 91.62 74 TYR A C 1
ATOM 595 O O . TYR A 1 74 ? -13.778 -12.838 17.107 1.00 91.62 74 TYR A O 1
ATOM 603 N N . LEU A 1 75 ? -14.177 -14.776 18.158 1.00 90.06 75 LEU A N 1
ATOM 604 C CA . LEU A 1 75 ? -15.109 -15.267 17.131 1.00 90.06 75 LEU A CA 1
ATOM 605 C C . LEU A 1 75 ? -16.293 -14.309 16.920 1.00 90.06 75 LEU A C 1
ATOM 607 O O . LEU A 1 75 ? -16.742 -14.091 15.794 1.00 90.06 75 LEU A O 1
ATOM 611 N N . GLY A 1 76 ? -16.780 -13.694 18.001 1.00 89.00 76 GLY A N 1
ATOM 612 C CA . GLY A 1 76 ? -17.809 -12.660 17.961 1.00 89.00 76 GLY A CA 1
ATOM 613 C C . GLY A 1 76 ? -17.381 -11.430 17.160 1.00 89.00 76 GLY A C 1
ATOM 614 O O . GLY A 1 76 ? -18.164 -10.933 16.351 1.00 89.00 76 GLY A O 1
ATOM 615 N N . SER A 1 77 ? -16.136 -10.980 17.333 1.00 85.75 77 SER A N 1
ATOM 616 C CA . SER A 1 77 ? -15.561 -9.845 16.603 1.00 85.75 77 SER A CA 1
ATOM 617 C C . SER A 1 77 ? -15.350 -10.122 15.113 1.00 85.75 77 SER A C 1
ATOM 619 O O . SER A 1 77 ? -15.299 -9.184 14.328 1.00 85.75 77 SER A O 1
ATOM 621 N N . LEU A 1 78 ? -15.312 -11.392 14.698 1.00 87.12 78 LEU A N 1
ATOM 622 C CA . LEU A 1 78 ? -15.203 -11.788 13.290 1.00 87.12 78 LEU A CA 1
ATOM 623 C C . LEU A 1 78 ? -16.557 -12.068 12.628 1.00 87.12 78 LEU A C 1
ATOM 625 O O . LEU A 1 78 ? -16.619 -12.400 11.441 1.00 87.12 78 LEU A O 1
ATOM 629 N N . LYS A 1 79 ? -17.676 -11.912 13.346 1.00 82.62 79 LYS A N 1
ATOM 630 C CA . LYS A 1 79 ? -19.007 -12.066 12.743 1.00 82.62 79 LYS A CA 1
ATOM 631 C C . LYS A 1 79 ? -19.167 -11.109 11.558 1.00 82.62 79 LYS A C 1
ATOM 633 O O . LYS A 1 79 ? -18.917 -9.908 11.667 1.00 82.62 79 LYS A O 1
ATOM 638 N N . GLY A 1 80 ? -19.592 -11.657 10.421 1.00 74.62 80 GLY A N 1
ATOM 639 C CA . GLY A 1 80 ? -19.773 -10.916 9.168 1.00 74.62 80 GLY A CA 1
ATOM 640 C C . GLY A 1 80 ? -18.501 -10.728 8.336 1.00 74.62 80 GLY A C 1
ATOM 641 O O . GLY A 1 80 ? -18.608 -10.296 7.193 1.00 74.62 80 GLY A O 1
ATOM 642 N N . VAL A 1 81 ? -17.324 -11.100 8.851 1.00 74.12 81 VAL A N 1
ATOM 643 C CA . VAL A 1 81 ? -16.096 -11.165 8.051 1.00 74.12 81 VAL A CA 1
ATOM 644 C C . VAL A 1 81 ? -16.188 -12.359 7.095 1.00 74.12 81 VAL A C 1
ATOM 646 O O . VAL A 1 81 ? -16.597 -13.454 7.491 1.00 74.12 81 VAL A O 1
ATOM 649 N N . GLN A 1 82 ? -15.867 -12.142 5.820 1.00 63.19 82 GLN A N 1
ATOM 650 C CA . GLN A 1 82 ? -15.737 -13.188 4.801 1.00 63.19 82 GLN A CA 1
ATOM 651 C C . GLN A 1 82 ? -14.256 -13.341 4.449 1.00 63.19 82 GLN A C 1
ATOM 653 O O . GLN A 1 82 ? -13.525 -12.359 4.505 1.00 63.19 82 GLN A O 1
ATOM 658 N N . GLY A 1 83 ? -13.816 -14.551 4.106 1.00 61.75 83 GLY A N 1
ATOM 659 C CA . GLY A 1 83 ? -12.429 -14.817 3.718 1.00 61.75 83 GLY A CA 1
ATOM 660 C C . GLY A 1 83 ? -11.832 -16.060 4.388 1.00 61.75 83 GLY A C 1
ATOM 661 O O . GLY A 1 83 ? -12.503 -16.700 5.206 1.00 61.75 83 GLY A O 1
ATOM 662 N N . PRO A 1 84 ? -10.572 -16.401 4.061 1.00 54.34 84 PRO A N 1
ATOM 663 C CA . PRO A 1 84 ? -9.886 -17.606 4.548 1.00 54.34 84 PRO A CA 1
ATOM 664 C C . PRO A 1 84 ? -9.788 -17.680 6.082 1.00 54.34 84 PRO A C 1
ATOM 666 O O . PRO A 1 84 ? -9.736 -18.764 6.655 1.00 54.34 84 PRO A O 1
ATOM 669 N N . LEU A 1 85 ? -9.879 -16.533 6.759 1.00 61.41 85 LEU A N 1
ATOM 670 C CA . LEU A 1 85 ? -9.860 -16.399 8.220 1.00 61.41 85 LEU A CA 1
ATOM 671 C C . LEU A 1 85 ? -11.118 -16.950 8.918 1.00 61.41 85 LEU A C 1
ATOM 673 O O . LEU A 1 85 ? -11.110 -17.183 10.123 1.00 61.41 85 LEU A O 1
ATOM 677 N N . LYS A 1 86 ? -12.213 -17.176 8.179 1.00 53.66 86 LYS A N 1
ATOM 678 C CA . LYS A 1 86 ? -13.488 -17.670 8.727 1.00 53.66 86 LYS A CA 1
ATOM 679 C C . LYS A 1 86 ? -13.517 -19.197 8.918 1.00 53.66 86 LYS A C 1
ATOM 681 O O . LYS A 1 86 ? -14.483 -19.716 9.468 1.00 53.66 86 LYS A O 1
ATOM 686 N N . GLY A 1 87 ? -12.514 -19.920 8.416 1.00 55.97 87 GLY A N 1
ATOM 687 C CA . GLY A 1 87 ? -12.661 -21.339 8.084 1.00 55.97 87 GLY A CA 1
ATOM 688 C C . GLY A 1 87 ? -12.228 -22.383 9.116 1.00 55.97 87 GLY A C 1
ATOM 689 O O . GLY A 1 87 ? -12.589 -23.537 8.921 1.00 55.97 87 GLY A O 1
ATOM 690 N N . GLY A 1 88 ? -11.474 -22.052 10.172 1.00 69.31 88 GLY A N 1
ATOM 691 C CA . GLY A 1 88 ? -10.768 -23.118 10.909 1.00 69.31 88 GLY A CA 1
ATOM 692 C C . GLY A 1 88 ? -10.655 -23.010 12.423 1.00 69.31 88 GLY A C 1
ATOM 693 O O . GLY A 1 88 ? -10.285 -23.999 13.042 1.00 69.31 88 GLY A O 1
ATOM 694 N N . HIS A 1 89 ? -10.957 -21.860 13.026 1.00 84.81 89 HIS A N 1
ATOM 695 C CA . HIS A 1 89 ? -10.655 -21.643 14.441 1.00 84.81 89 HIS A CA 1
ATOM 696 C C . HIS A 1 89 ? -11.863 -21.900 15.349 1.00 84.81 89 HIS A C 1
ATOM 698 O O . HIS A 1 89 ? -12.935 -21.321 15.161 1.00 84.81 89 HIS A O 1
ATOM 704 N N . GLN A 1 90 ? -11.671 -22.741 16.358 1.00 89.38 90 GLN A N 1
ATOM 705 C CA . GLN A 1 90 ? -12.629 -23.068 17.408 1.00 89.38 90 GLN A CA 1
ATOM 706 C C . GLN A 1 90 ? -12.175 -22.497 18.752 1.00 89.38 90 GLN A C 1
ATOM 708 O O . GLN A 1 90 ? -11.014 -22.149 18.950 1.00 89.38 90 GLN A O 1
ATOM 713 N N . VAL A 1 91 ? -13.111 -22.367 19.695 1.00 92.94 91 VAL A N 1
ATOM 714 C CA . VAL A 1 91 ? -12.779 -21.929 21.058 1.00 92.94 91 VAL A CA 1
ATOM 715 C C . VAL A 1 91 ? -11.781 -22.903 21.681 1.00 92.94 91 VAL A C 1
ATOM 717 O O . VAL A 1 91 ? -12.013 -24.108 21.670 1.00 92.94 91 VAL A O 1
ATOM 720 N N . GLY A 1 92 ? -10.703 -22.366 22.249 1.00 94.00 92 GLY A N 1
ATOM 721 C CA . GLY A 1 92 ? -9.600 -23.140 22.815 1.00 94.00 92 GLY A CA 1
ATOM 722 C C . GLY A 1 92 ? -8.402 -23.308 21.879 1.00 94.00 92 GLY A C 1
ATOM 723 O O . GLY A 1 92 ? -7.319 -23.627 22.367 1.00 94.00 92 GLY A O 1
ATOM 724 N N . ASP A 1 93 ? -8.545 -23.039 20.578 1.00 93.44 93 ASP A N 1
ATOM 725 C CA . ASP A 1 93 ? -7.415 -23.100 19.649 1.00 93.44 93 ASP A CA 1
ATOM 726 C C . ASP A 1 93 ? -6.359 -22.056 20.016 1.00 93.44 93 ASP A C 1
ATOM 728 O O . ASP A 1 93 ? -6.686 -20.902 20.299 1.00 93.44 93 ASP A O 1
ATOM 732 N N . LYS A 1 94 ? -5.078 -22.434 19.968 1.00 93.50 94 LYS A N 1
ATOM 733 C CA . LYS A 1 94 ? -3.976 -21.480 20.115 1.00 93.50 94 LYS A CA 1
ATOM 734 C C . LYS A 1 94 ? -3.586 -20.939 18.747 1.00 93.50 94 LYS A C 1
ATOM 736 O O . LYS A 1 94 ? -3.121 -21.681 17.884 1.00 93.50 94 LYS A O 1
ATOM 741 N N . LEU A 1 95 ? -3.773 -19.639 18.552 1.00 91.19 95 LEU A N 1
ATOM 742 C CA . LEU A 1 95 ? -3.376 -18.957 17.330 1.00 91.19 95 LEU A CA 1
ATOM 743 C C . LEU A 1 95 ? -1.869 -18.719 17.324 1.00 91.19 95 LEU A C 1
ATOM 745 O O . LEU A 1 95 ? -1.332 -18.083 18.230 1.00 91.19 95 LEU A O 1
ATOM 749 N N . ASN A 1 96 ? -1.203 -19.187 16.271 1.00 85.94 96 ASN A N 1
ATOM 750 C CA . ASN A 1 96 ? 0.172 -18.805 15.992 1.00 85.94 96 ASN A CA 1
ATOM 751 C C . ASN A 1 96 ? 0.214 -17.507 15.167 1.00 85.94 96 ASN A C 1
ATOM 753 O O . ASN A 1 96 ? -0.723 -17.195 14.424 1.00 85.94 96 ASN A O 1
ATOM 757 N N . VAL A 1 97 ? 1.303 -16.757 15.314 1.00 90.94 97 VAL A N 1
ATOM 758 C CA . VAL A 1 97 ? 1.646 -15.599 14.482 1.00 90.94 97 VAL A CA 1
ATOM 759 C C . VAL A 1 97 ? 3.000 -15.896 13.869 1.00 90.94 97 VAL A C 1
ATOM 761 O O . VAL A 1 97 ? 4.032 -15.715 14.511 1.00 90.94 97 VAL A O 1
ATOM 764 N N . ASP A 1 98 ? 2.978 -16.414 12.647 1.00 92.38 98 ASP A N 1
ATOM 765 C CA . ASP A 1 98 ? 4.192 -16.579 11.863 1.00 92.38 98 ASP A CA 1
ATOM 766 C C . ASP A 1 98 ? 4.593 -15.264 11.177 1.00 92.38 98 ASP A C 1
ATOM 768 O O . ASP A 1 98 ? 3.883 -14.249 11.210 1.00 92.38 98 ASP A O 1
ATOM 772 N N . GLU A 1 99 ? 5.788 -15.277 10.596 1.00 94.62 99 GLU A N 1
ATOM 773 C CA . GLU A 1 99 ? 6.366 -14.127 9.909 1.00 94.62 99 GLU A CA 1
ATOM 774 C C . GLU A 1 99 ? 5.523 -13.689 8.705 1.00 94.62 99 GLU A C 1
ATOM 776 O O . GLU A 1 99 ? 5.341 -12.490 8.492 1.00 94.62 99 GLU A O 1
ATOM 781 N N . GLU A 1 100 ? 4.965 -14.635 7.946 1.00 91.56 100 GLU A N 1
ATOM 782 C CA . GLU A 1 100 ? 4.159 -14.335 6.762 1.00 91.56 100 GLU A CA 1
ATOM 783 C C . GLU A 1 100 ? 2.861 -13.614 7.142 1.00 91.56 100 GLU A C 1
ATOM 785 O O . GLU A 1 100 ? 2.530 -12.572 6.565 1.00 91.56 100 GLU A O 1
ATOM 790 N N . TYR A 1 101 ? 2.150 -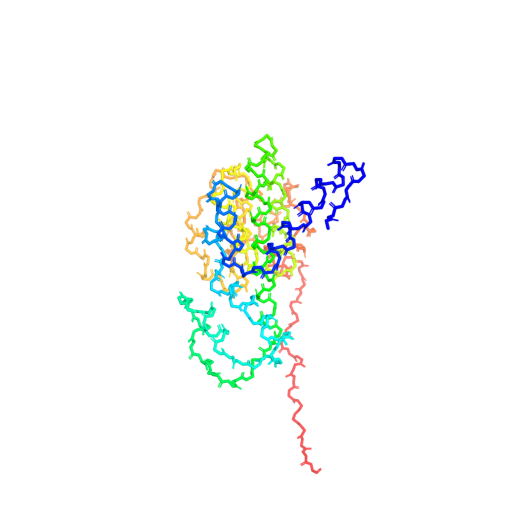14.124 8.149 1.00 91.94 101 TYR A N 1
ATOM 791 C CA . TYR A 1 101 ? 0.961 -13.491 8.700 1.00 91.94 101 TYR A CA 1
ATOM 792 C C . TYR A 1 101 ? 1.289 -12.091 9.220 1.00 91.94 101 TYR A C 1
ATOM 794 O O . TYR A 1 101 ? 0.600 -11.126 8.875 1.00 91.94 101 TYR A O 1
ATOM 802 N N . LEU A 1 102 ? 2.346 -11.958 10.033 1.00 93.75 102 LEU A N 1
ATOM 803 C CA . LEU A 1 102 ? 2.709 -10.678 10.634 1.00 93.75 102 LEU A CA 1
ATOM 804 C C . LEU A 1 102 ? 3.088 -9.658 9.558 1.00 93.75 102 LEU A C 1
ATOM 806 O O . LEU A 1 102 ? 2.571 -8.542 9.567 1.00 93.75 102 LEU A O 1
ATOM 810 N N . SER A 1 103 ? 3.936 -10.045 8.604 1.00 94.25 103 SER A N 1
ATOM 811 C CA . SER A 1 103 ? 4.338 -9.203 7.475 1.00 94.25 103 SER A CA 1
ATOM 812 C C . SER A 1 103 ? 3.133 -8.783 6.631 1.00 94.25 103 SER A C 1
ATOM 814 O O . SER A 1 103 ? 2.976 -7.603 6.311 1.00 94.25 103 SER A O 1
ATOM 816 N N . GLY A 1 104 ? 2.229 -9.718 6.330 1.00 92.56 104 GLY A N 1
ATOM 817 C CA . GLY A 1 104 ? 0.999 -9.442 5.597 1.00 92.56 104 GLY A CA 1
ATOM 818 C C . GLY A 1 104 ? 0.099 -8.430 6.306 1.00 92.56 104 GLY A C 1
ATOM 819 O O . GLY A 1 104 ? -0.314 -7.442 5.699 1.00 92.56 104 GLY A O 1
ATOM 820 N N . PHE A 1 105 ? -0.160 -8.634 7.598 1.00 93.88 105 PHE A N 1
ATOM 821 C CA . PHE A 1 105 ? -0.974 -7.718 8.397 1.00 93.88 105 PHE A CA 1
ATOM 822 C C . PHE A 1 105 ? -0.324 -6.331 8.540 1.00 93.88 105 PHE A C 1
ATOM 824 O O . PHE A 1 105 ? -1.005 -5.310 8.419 1.00 93.88 105 PHE A O 1
ATOM 831 N N . LEU A 1 106 ? 0.997 -6.270 8.747 1.00 96.12 106 LEU A N 1
ATOM 832 C CA . LEU A 1 106 ? 1.743 -5.011 8.839 1.00 96.12 106 LEU A CA 1
ATOM 833 C C . LEU A 1 106 ? 1.710 -4.211 7.529 1.00 96.12 106 LEU A C 1
ATOM 835 O O . LEU A 1 106 ? 1.661 -2.978 7.562 1.00 96.12 106 LEU A O 1
ATOM 839 N N . GLN A 1 107 ? 1.705 -4.884 6.380 1.00 96.62 107 GLN A N 1
ATOM 840 C CA . GLN A 1 107 ? 1.523 -4.232 5.085 1.00 96.62 107 GLN A CA 1
ATOM 841 C C . GLN A 1 107 ? 0.110 -3.645 4.932 1.00 96.62 107 GLN A C 1
ATOM 843 O O . GLN A 1 107 ? -0.023 -2.468 4.588 1.00 96.62 107 GLN A O 1
ATOM 848 N N . GLU A 1 108 ? -0.935 -4.401 5.284 1.00 94.88 108 GLU A N 1
ATOM 849 C CA . GLU A 1 108 ? -2.321 -3.908 5.243 1.00 94.88 108 GLU A CA 1
ATOM 850 C C . GLU A 1 108 ? -2.536 -2.704 6.174 1.00 94.88 108 GLU A C 1
ATOM 852 O O . GLU A 1 108 ? -3.075 -1.676 5.756 1.00 94.88 108 GLU A O 1
ATOM 857 N N . ILE A 1 109 ? -2.061 -2.770 7.424 1.00 96.06 109 ILE A N 1
ATOM 858 C CA . ILE A 1 109 ? -2.236 -1.665 8.380 1.00 96.06 109 ILE A CA 1
ATOM 859 C C . ILE A 1 109 ? -1.424 -0.422 7.984 1.00 96.06 109 ILE A C 1
ATOM 861 O O . ILE A 1 109 ? -1.894 0.706 8.159 1.00 96.06 109 ILE A O 1
ATOM 865 N N . SER A 1 110 ? -0.238 -0.609 7.391 1.00 96.88 110 SER A N 1
ATOM 866 C CA . SER A 1 110 ? 0.577 0.490 6.859 1.00 96.88 110 SER A CA 1
ATOM 867 C C . SER A 1 110 ? -0.126 1.184 5.693 1.00 96.88 110 SER A C 1
ATOM 869 O O . SER A 1 110 ? -0.193 2.417 5.654 1.00 96.88 110 SER A O 1
ATOM 871 N N . ALA A 1 111 ? -0.697 0.406 4.769 1.00 97.81 111 ALA A N 1
ATOM 872 C CA . ALA A 1 111 ? -1.479 0.932 3.658 1.00 97.81 111 ALA A CA 1
ATOM 873 C C . ALA A 1 111 ? -2.716 1.689 4.161 1.00 97.81 111 ALA A C 1
ATOM 875 O O . ALA A 1 111 ? -2.935 2.834 3.760 1.00 97.81 111 ALA A O 1
ATOM 876 N N . LEU A 1 112 ? -3.474 1.104 5.099 1.00 97.62 112 LEU A N 1
ATOM 877 C CA . LEU A 1 112 ? -4.639 1.740 5.717 1.00 97.62 112 LEU A CA 1
ATOM 878 C C . LEU A 1 112 ? -4.283 3.092 6.340 1.00 97.62 112 LEU A C 1
ATOM 880 O O . LEU A 1 112 ? -4.903 4.107 6.020 1.00 97.62 112 LEU A O 1
ATOM 884 N N . GLY A 1 113 ? -3.267 3.115 7.206 1.00 96.81 113 GLY A N 1
ATOM 885 C CA . GLY A 1 113 ? -2.832 4.329 7.893 1.00 96.81 113 GLY A CA 1
ATOM 886 C C . GLY A 1 113 ? -2.427 5.422 6.908 1.00 96.81 113 GLY A C 1
ATOM 887 O O . GLY A 1 113 ? -2.805 6.587 7.066 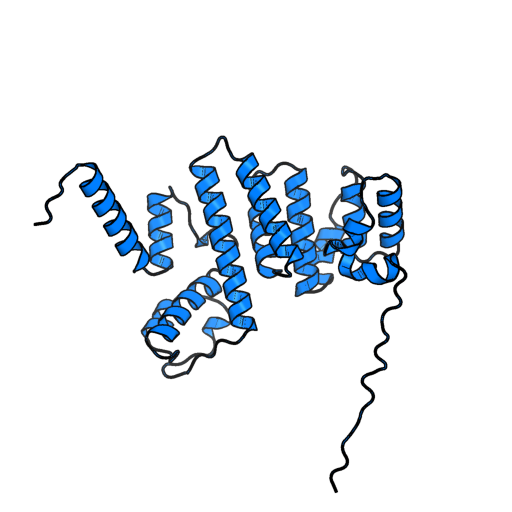1.00 96.81 113 GLY A O 1
ATOM 888 N N . ARG A 1 114 ? -1.730 5.047 5.830 1.00 97.56 114 ARG A N 1
ATOM 889 C CA . ARG A 1 114 ? -1.327 5.999 4.798 1.00 97.56 114 ARG A CA 1
ATOM 890 C C . ARG A 1 114 ? -2.514 6.552 4.009 1.00 97.56 114 ARG A C 1
ATOM 892 O O . ARG A 1 114 ? -2.595 7.765 3.803 1.00 97.56 114 ARG A O 1
ATOM 899 N N . MET A 1 115 ? -3.442 5.697 3.591 1.00 97.56 115 MET A N 1
ATOM 900 C CA . MET A 1 115 ? -4.645 6.122 2.870 1.00 97.56 115 MET A CA 1
ATOM 901 C C . MET A 1 115 ? -5.540 7.006 3.730 1.00 97.56 115 MET A C 1
ATOM 903 O O . MET A 1 115 ? -6.073 7.995 3.229 1.00 97.56 115 MET A O 1
ATOM 907 N N . LEU A 1 116 ? -5.648 6.715 5.027 1.00 96.25 116 LEU A N 1
ATOM 908 C CA . LEU A 1 116 ? -6.352 7.562 5.985 1.00 96.25 116 LEU A CA 1
ATOM 909 C C . LEU A 1 116 ? -5.707 8.938 6.110 1.00 96.25 116 LEU A C 1
ATOM 911 O O . LEU A 1 116 ? -6.407 9.943 5.998 1.00 96.25 116 LEU A O 1
ATOM 915 N N . ALA A 1 117 ? -4.383 9.000 6.274 1.00 95.50 117 ALA A N 1
ATOM 916 C CA . ALA A 1 117 ? -3.661 10.267 6.355 1.00 95.50 117 ALA A CA 1
ATOM 917 C C . ALA A 1 117 ? -3.889 11.130 5.102 1.00 95.50 117 ALA A C 1
ATOM 919 O O . ALA A 1 117 ? -4.169 12.325 5.210 1.00 95.50 117 ALA A O 1
ATOM 920 N N . VAL A 1 118 ? -3.839 10.521 3.913 1.00 96.00 118 VAL A N 1
ATOM 921 C CA . VAL A 1 118 ? -4.114 11.215 2.647 1.00 96.00 118 VAL A CA 1
ATOM 922 C C . VAL A 1 118 ? -5.590 11.616 2.541 1.00 96.00 118 VAL A C 1
ATOM 924 O O . VAL A 1 118 ? -5.873 12.765 2.218 1.00 96.00 118 VAL A O 1
ATOM 927 N N . SER A 1 119 ? -6.533 10.722 2.846 1.00 95.31 119 SER A N 1
ATOM 928 C CA . SER A 1 119 ? -7.981 10.981 2.763 1.00 95.31 119 SER A CA 1
ATOM 929 C C . SER A 1 119 ? -8.409 12.134 3.669 1.00 95.31 119 SER A C 1
ATOM 931 O O . SER A 1 119 ? -9.084 13.071 3.236 1.00 95.31 119 SER A O 1
ATOM 933 N N . VAL A 1 120 ? -7.980 12.092 4.933 1.00 94.69 120 VAL A N 1
ATOM 934 C CA . VAL A 1 120 ? -8.244 13.146 5.917 1.00 94.69 120 VAL A CA 1
ATOM 935 C C . VAL A 1 120 ? -7.539 14.437 5.502 1.00 94.69 120 VAL A C 1
ATOM 937 O O . VAL A 1 120 ? -8.159 15.500 5.501 1.00 94.69 120 VAL A O 1
ATOM 940 N N . GLY A 1 121 ? -6.278 14.353 5.071 1.00 94.50 121 GLY A N 1
ATOM 941 C CA . GLY A 1 121 ? -5.502 15.496 4.596 1.00 94.50 121 GLY A CA 1
ATOM 942 C C . GLY A 1 121 ? -6.162 16.233 3.430 1.00 94.50 121 GLY A C 1
ATOM 943 O O . GLY A 1 121 ? -6.374 17.442 3.505 1.00 94.50 121 GLY A O 1
ATOM 944 N N . LEU A 1 122 ? -6.586 15.509 2.391 1.00 93.25 122 LEU A N 1
ATOM 945 C CA . LEU A 1 122 ? -7.290 16.071 1.232 1.00 93.25 122 LEU A CA 1
ATOM 946 C C . LEU A 1 122 ? -8.613 16.744 1.618 1.00 93.25 122 LEU A C 1
ATOM 948 O O . LEU A 1 122 ? -9.025 17.712 0.973 1.00 93.25 122 LEU A O 1
ATOM 952 N N . LYS A 1 123 ? -9.272 16.250 2.671 1.00 91.69 123 LYS A N 1
ATOM 953 C CA . LYS A 1 123 ? -10.520 16.818 3.182 1.00 91.69 123 LYS A CA 1
ATOM 954 C C . LYS A 1 123 ? -10.296 18.105 3.972 1.00 91.69 123 LYS A C 1
ATOM 956 O O . LYS A 1 123 ? -11.030 19.071 3.767 1.00 91.69 123 LYS A O 1
ATOM 961 N N . LEU A 1 124 ? -9.287 18.123 4.842 1.00 93.00 124 LEU A N 1
ATOM 962 C CA . LEU A 1 124 ? -8.967 19.261 5.709 1.00 93.00 124 LEU A CA 1
ATOM 963 C C . LEU A 1 124 ? -8.213 20.378 4.975 1.00 93.00 124 LEU A C 1
ATOM 965 O O . LEU A 1 124 ? -8.352 21.549 5.316 1.00 93.00 124 LEU A O 1
ATOM 969 N N . ARG A 1 125 ? -7.398 20.029 3.976 1.00 93.50 125 ARG A N 1
ATOM 970 C CA . ARG A 1 125 ? -6.426 20.924 3.332 1.00 93.50 125 ARG A CA 1
ATOM 971 C C . ARG A 1 125 ? -6.533 20.838 1.811 1.00 93.50 125 ARG A C 1
ATOM 973 O O . ARG A 1 125 ? -5.611 20.422 1.114 1.00 93.50 125 ARG A O 1
ATOM 980 N N . LYS A 1 126 ? -7.677 21.274 1.279 1.00 88.25 126 LYS A N 1
ATOM 981 C CA . LYS A 1 126 ? -7.996 21.209 -0.162 1.00 88.25 126 LYS A CA 1
ATOM 982 C C . LYS A 1 126 ? -7.004 21.951 -1.069 1.00 88.25 126 LYS A C 1
ATOM 984 O O . LYS A 1 126 ? -6.876 21.584 -2.231 1.00 88.25 126 LYS A O 1
ATOM 989 N N . ASN A 1 127 ? -6.291 22.950 -0.553 1.00 92.75 127 ASN A N 1
ATOM 990 C CA . ASN A 1 127 ? -5.289 23.696 -1.323 1.00 92.75 127 ASN A CA 1
ATOM 991 C C . ASN A 1 127 ? -3.933 22.968 -1.400 1.00 92.75 127 ASN A C 1
ATOM 993 O O . ASN A 1 127 ? -3.134 23.262 -2.281 1.00 92.75 127 ASN A O 1
ATOM 997 N N . ASP A 1 128 ? -3.706 21.960 -0.551 1.00 94.12 128 ASP A N 1
ATOM 998 C CA . ASP A 1 128 ? -2.431 21.238 -0.447 1.00 94.12 128 ASP A CA 1
ATOM 999 C C . ASP A 1 128 ? -2.466 19.875 -1.169 1.00 94.12 128 ASP A C 1
ATOM 1001 O O . ASP A 1 128 ? -1.609 19.017 -0.951 1.00 94.12 128 ASP A O 1
ATOM 1005 N N . ARG A 1 129 ? -3.449 19.651 -2.058 1.00 93.69 129 ARG A N 1
ATOM 1006 C CA . ARG A 1 129 ? -3.681 18.363 -2.752 1.00 93.69 129 ARG A CA 1
ATOM 1007 C C . ARG A 1 129 ? -2.429 17.795 -3.403 1.00 93.69 129 ARG A C 1
ATOM 1009 O O . ARG A 1 129 ? -2.128 16.615 -3.243 1.00 93.69 129 ARG A O 1
ATOM 1016 N N . LEU A 1 130 ? -1.679 18.641 -4.108 1.00 93.62 130 LEU A N 1
ATOM 1017 C CA . LEU A 1 130 ? -0.470 18.214 -4.805 1.00 93.62 130 LEU A CA 1
ATOM 1018 C C . LEU A 1 130 ? 0.594 17.681 -3.835 1.00 93.62 130 LEU A C 1
ATOM 1020 O O . LEU A 1 130 ? 1.293 16.727 -4.171 1.00 93.62 130 LEU A O 1
ATOM 1024 N N . SER A 1 131 ? 0.689 18.252 -2.630 1.00 95.31 131 SER A N 1
ATOM 1025 C CA . SER A 1 131 ? 1.591 17.767 -1.583 1.00 95.31 131 SER A CA 1
ATOM 1026 C C . SER A 1 131 ? 1.195 16.361 -1.135 1.00 95.31 131 SER A C 1
ATOM 1028 O O . SER A 1 131 ? 2.031 15.459 -1.145 1.00 95.31 131 SER A O 1
ATOM 1030 N N . PHE A 1 132 ? -0.092 16.126 -0.859 1.00 95.94 132 PHE A N 1
ATOM 1031 C CA . PHE A 1 132 ? -0.584 14.792 -0.501 1.00 95.94 132 PHE A CA 1
ATOM 1032 C C . PHE A 1 132 ? -0.371 13.768 -1.616 1.00 95.94 132 PHE A C 1
ATOM 1034 O O . PHE A 1 132 ? 0.021 12.641 -1.331 1.00 95.94 132 PHE A O 1
ATOM 1041 N N . PHE A 1 133 ? -0.556 14.148 -2.881 1.00 95.19 133 PHE A N 1
ATOM 1042 C CA . PHE A 1 133 ? -0.318 13.251 -4.012 1.00 95.19 133 PHE A CA 1
ATOM 1043 C C . PHE A 1 133 ? 1.160 12.924 -4.225 1.00 95.19 133 PHE A C 1
ATOM 1045 O O . PHE A 1 133 ? 1.492 11.773 -4.510 1.00 95.19 133 PHE A O 1
ATOM 1052 N N . ARG A 1 134 ? 2.059 13.902 -4.053 1.00 95.81 134 ARG A N 1
ATOM 1053 C CA . ARG A 1 134 ? 3.511 13.657 -4.045 1.00 95.81 134 ARG A CA 1
ATOM 1054 C C . ARG A 1 134 ? 3.895 12.724 -2.907 1.00 95.81 134 ARG A C 1
ATOM 1056 O O . ARG A 1 134 ? 4.643 11.777 -3.118 1.00 95.81 134 ARG A O 1
ATOM 1063 N N . SER A 1 135 ? 3.333 12.964 -1.727 1.00 96.50 135 SER A N 1
ATOM 1064 C CA . SER A 1 135 ? 3.542 12.129 -0.552 1.00 96.50 135 SER A CA 1
ATOM 1065 C C . SER A 1 135 ? 3.060 10.695 -0.822 1.00 96.50 135 SER A C 1
ATOM 1067 O O . SER A 1 135 ? 3.807 9.745 -0.596 1.00 96.50 135 SER A O 1
ATOM 1069 N N . LEU A 1 136 ? 1.845 10.507 -1.349 1.00 97.25 136 LEU A N 1
ATOM 1070 C CA . LEU A 1 136 ? 1.306 9.188 -1.696 1.00 97.25 136 LEU A CA 1
ATOM 1071 C C . LEU A 1 136 ? 2.200 8.457 -2.706 1.00 97.25 136 LEU A C 1
ATOM 1073 O O . LEU A 1 136 ? 2.510 7.285 -2.513 1.00 97.25 136 LEU A O 1
ATOM 1077 N N . ASN A 1 137 ? 2.663 9.158 -3.744 1.00 95.81 137 ASN A N 1
ATOM 1078 C CA . ASN A 1 137 ? 3.583 8.596 -4.730 1.00 95.81 137 ASN A CA 1
ATOM 1079 C C . ASN A 1 137 ? 4.918 8.179 -4.110 1.00 95.81 137 ASN A C 1
ATOM 1081 O O . ASN A 1 137 ? 5.386 7.079 -4.387 1.00 95.81 137 ASN A O 1
ATOM 1085 N N . SER A 1 138 ? 5.503 9.031 -3.264 1.00 96.56 138 SER A N 1
ATOM 1086 C CA . SER A 1 138 ? 6.754 8.738 -2.558 1.00 96.56 138 SER A CA 1
ATOM 1087 C C . SER A 1 138 ? 6.622 7.494 -1.681 1.00 96.56 138 SER A C 1
ATOM 1089 O O . SER A 1 138 ? 7.454 6.597 -1.748 1.00 96.56 138 SER A O 1
ATOM 1091 N N . ASP A 1 139 ? 5.529 7.377 -0.928 1.00 97.50 139 ASP A N 1
ATOM 1092 C CA . ASP A 1 139 ? 5.301 6.218 -0.061 1.00 97.50 139 ASP A CA 1
ATOM 1093 C C . ASP A 1 139 ? 5.009 4.939 -0.845 1.00 97.50 139 ASP A C 1
ATOM 1095 O O . ASP A 1 139 ? 5.454 3.862 -0.449 1.00 97.50 139 ASP A O 1
ATOM 1099 N N . THR A 1 140 ? 4.327 5.052 -1.986 1.00 98.00 140 THR A N 1
ATOM 1100 C CA . THR A 1 140 ? 4.138 3.923 -2.907 1.00 98.00 140 THR A CA 1
ATOM 1101 C C . THR A 1 140 ? 5.483 3.457 -3.462 1.00 98.00 140 THR A C 1
ATOM 1103 O O . THR A 1 140 ? 5.758 2.263 -3.477 1.00 98.00 140 THR A O 1
ATOM 1106 N N . TYR A 1 141 ? 6.353 4.390 -3.865 1.00 97.12 141 TYR A N 1
ATOM 1107 C CA . TYR A 1 141 ? 7.697 4.068 -4.346 1.00 97.12 141 TYR A CA 1
ATOM 1108 C C . TYR A 1 141 ? 8.570 3.444 -3.251 1.00 97.12 141 TYR A C 1
ATOM 1110 O O . TYR A 1 141 ? 9.174 2.405 -3.480 1.00 97.12 141 TYR A O 1
ATOM 1118 N N . ARG A 1 142 ? 8.579 4.010 -2.037 1.00 97.50 142 ARG A N 1
ATOM 1119 C CA . ARG A 1 142 ? 9.308 3.445 -0.888 1.00 97.50 142 ARG A CA 1
ATOM 1120 C C . ARG A 1 142 ? 8.830 2.042 -0.527 1.00 97.50 142 ARG A C 1
ATOM 1122 O O . ARG A 1 142 ? 9.643 1.194 -0.175 1.00 97.50 142 ARG A O 1
ATOM 1129 N N . SER A 1 143 ? 7.521 1.802 -0.595 1.00 97.75 143 SER A N 1
ATOM 1130 C CA . SER A 1 143 ? 6.950 0.474 -0.349 1.00 97.75 143 SER A CA 1
ATOM 1131 C C . SER A 1 143 ? 7.417 -0.519 -1.410 1.00 97.75 143 SER A C 1
ATOM 1133 O O . SER A 1 143 ? 7.859 -1.610 -1.060 1.00 97.75 143 SER A O 1
ATOM 1135 N N . LEU A 1 144 ? 7.406 -0.109 -2.682 1.00 97.88 144 LEU A N 1
ATOM 1136 C CA . LEU A 1 144 ? 7.884 -0.920 -3.798 1.00 97.88 144 LEU A CA 1
ATOM 1137 C C . LEU A 1 144 ? 9.367 -1.278 -3.627 1.00 97.88 144 LEU A C 1
ATOM 1139 O O . LEU A 1 144 ? 9.727 -2.446 -3.691 1.00 97.88 144 LEU A O 1
ATOM 1143 N N . THR A 1 145 ? 10.233 -0.297 -3.369 1.00 96.62 145 THR A N 1
ATOM 1144 C CA . THR A 1 145 ? 11.677 -0.547 -3.224 1.00 96.62 145 THR A CA 1
ATOM 1145 C C . THR A 1 145 ? 12.029 -1.356 -1.977 1.00 96.62 145 THR A C 1
ATOM 1147 O O . THR A 1 145 ? 13.082 -1.984 -1.947 1.00 96.62 145 THR A O 1
ATOM 1150 N N . SER A 1 146 ? 11.148 -1.387 -0.973 1.00 96.06 146 SER A N 1
ATOM 1151 C CA . SER A 1 146 ? 11.307 -2.212 0.234 1.00 96.06 146 SER A CA 1
ATOM 1152 C C . SER A 1 146 ? 10.727 -3.625 0.088 1.00 96.06 146 SER A C 1
ATOM 1154 O O . SER A 1 146 ? 10.720 -4.377 1.056 1.00 96.06 146 SER A O 1
ATOM 1156 N N . GLY A 1 147 ? 10.186 -3.992 -1.079 1.00 95.88 147 GLY A N 1
ATOM 1157 C CA . GLY A 1 147 ? 9.536 -5.290 -1.279 1.00 95.88 147 GLY A CA 1
ATOM 1158 C C . GLY A 1 147 ? 8.183 -5.440 -0.573 1.00 95.88 147 GLY A C 1
ATOM 1159 O O . GLY A 1 147 ? 7.659 -6.545 -0.451 1.00 95.88 147 GLY A O 1
ATOM 1160 N N . HIS A 1 148 ? 7.579 -4.340 -0.111 1.00 97.50 148 HIS A N 1
ATOM 1161 C CA . HIS A 1 148 ? 6.245 -4.341 0.494 1.00 97.50 148 HIS A CA 1
ATOM 1162 C C . HIS A 1 148 ? 5.173 -4.345 -0.601 1.00 97.50 148 HIS A C 1
ATOM 1164 O O . HIS A 1 148 ? 4.490 -3.345 -0.867 1.00 97.50 148 HIS A O 1
ATOM 1170 N N . TRP A 1 149 ? 5.072 -5.473 -1.297 1.00 97.25 149 TRP A N 1
ATOM 1171 C CA . TRP A 1 149 ? 4.257 -5.609 -2.494 1.00 97.25 149 TRP A CA 1
ATOM 1172 C C . TRP A 1 149 ? 2.761 -5.424 -2.222 1.00 97.25 149 TRP A C 1
ATOM 1174 O O . TRP A 1 149 ? 2.110 -4.698 -2.972 1.00 97.25 149 TRP A O 1
ATOM 1184 N N . ARG A 1 150 ? 2.217 -5.979 -1.127 1.00 97.12 150 ARG A N 1
ATOM 1185 C CA . ARG A 1 150 ? 0.790 -5.820 -0.778 1.00 97.12 150 ARG A CA 1
ATOM 1186 C C . ARG A 1 150 ? 0.461 -4.353 -0.511 1.00 97.12 150 ARG A C 1
ATOM 1188 O O . ARG A 1 150 ? -0.439 -3.807 -1.143 1.00 97.12 150 ARG A O 1
ATOM 1195 N N . THR A 1 151 ? 1.283 -3.671 0.294 1.00 98.38 151 THR A N 1
ATOM 1196 C CA . THR A 1 151 ? 1.161 -2.220 0.523 1.00 98.38 151 THR A CA 1
ATOM 1197 C C . THR A 1 151 ? 1.182 -1.446 -0.790 1.00 98.38 151 THR A C 1
ATOM 1199 O O . THR A 1 151 ? 0.372 -0.547 -1.004 1.00 98.38 151 THR A O 1
ATOM 1202 N N . THR A 1 152 ? 2.098 -1.795 -1.692 1.00 98.62 152 THR A N 1
ATOM 1203 C CA . THR A 1 152 ? 2.258 -1.099 -2.973 1.00 98.62 152 THR A CA 1
ATOM 1204 C C . THR A 1 152 ? 1.027 -1.256 -3.857 1.00 98.62 152 THR A C 1
ATOM 1206 O O . THR A 1 152 ? 0.576 -0.268 -4.439 1.00 98.62 152 THR A O 1
ATOM 1209 N N . ILE A 1 153 ? 0.456 -2.461 -3.934 1.00 98.38 153 ILE A N 1
ATOM 1210 C CA . ILE A 1 153 ? -0.784 -2.732 -4.673 1.00 98.38 153 ILE A CA 1
ATOM 1211 C C . ILE A 1 153 ? -1.920 -1.883 -4.109 1.00 98.38 153 ILE A C 1
ATOM 1213 O O . ILE A 1 153 ? -2.534 -1.121 -4.856 1.00 98.38 153 ILE A O 1
ATOM 1217 N N . THR A 1 154 ? -2.142 -1.952 -2.798 1.00 98.25 154 THR A N 1
ATOM 1218 C CA . THR A 1 154 ? -3.227 -1.244 -2.112 1.00 98.25 154 THR A CA 1
ATOM 1219 C C . THR A 1 154 ? -3.116 0.274 -2.278 1.00 98.25 154 THR A C 1
ATOM 1221 O O . THR A 1 154 ? -4.080 0.944 -2.658 1.00 98.25 154 THR A O 1
ATOM 1224 N N . LEU A 1 155 ? -1.919 0.843 -2.087 1.00 98.56 155 LEU A N 1
ATOM 1225 C CA . LEU A 1 155 ? -1.683 2.276 -2.291 1.00 98.56 155 LEU A CA 1
ATOM 1226 C C . LEU A 1 155 ? -1.856 2.694 -3.753 1.00 98.56 155 LEU A C 1
ATOM 1228 O O . LEU A 1 155 ? -2.399 3.768 -4.017 1.00 98.56 155 LEU A O 1
ATOM 1232 N N . SER A 1 156 ? -1.436 1.853 -4.700 1.00 98.25 156 SER A N 1
ATOM 1233 C CA . SER A 1 156 ? -1.609 2.117 -6.130 1.00 98.25 156 SER A CA 1
ATOM 1234 C C . SER A 1 156 ? -3.086 2.099 -6.522 1.00 98.25 156 SER A C 1
ATOM 1236 O O . SER A 1 156 ? -3.540 3.001 -7.220 1.00 98.25 156 SER A O 1
ATOM 1238 N N . GLN A 1 157 ? -3.870 1.138 -6.026 1.00 97.62 157 GLN A N 1
ATOM 1239 C CA . GLN A 1 157 ? -5.317 1.084 -6.253 1.00 97.62 157 GLN A CA 1
ATOM 1240 C C . GLN A 1 157 ? -6.018 2.329 -5.701 1.00 97.62 157 GLN A C 1
ATOM 1242 O O . GLN A 1 157 ? -6.812 2.951 -6.404 1.00 97.62 157 GLN A O 1
ATOM 1247 N N . TYR A 1 158 ? -5.668 2.755 -4.486 1.00 97.94 158 TYR A N 1
ATOM 1248 C CA . TYR A 1 158 ? -6.197 3.988 -3.903 1.00 97.94 158 TYR A CA 1
ATOM 1249 C C . TYR A 1 158 ? -5.791 5.240 -4.682 1.00 97.94 158 TYR A C 1
ATOM 1251 O O . TYR A 1 158 ? -6.606 6.127 -4.926 1.00 97.94 158 TYR A O 1
ATOM 1259 N N . ALA A 1 159 ? -4.540 5.316 -5.133 1.00 97.31 159 ALA A N 1
ATOM 1260 C CA . ALA A 1 159 ? -4.087 6.397 -5.997 1.00 97.31 159 ALA A CA 1
ATOM 1261 C C . ALA A 1 159 ? -4.946 6.488 -7.274 1.00 97.31 159 ALA A C 1
ATOM 1263 O O . ALA A 1 159 ? -5.300 7.588 -7.697 1.00 97.31 159 ALA A O 1
ATOM 1264 N N . MET A 1 160 ? -5.362 5.356 -7.850 1.00 96.06 160 MET A N 1
ATOM 1265 C CA . MET A 1 160 ? -6.201 5.335 -9.053 1.00 96.06 160 MET A CA 1
ATOM 1266 C C . MET A 1 160 ? -7.630 5.852 -8.834 1.00 96.06 160 MET A C 1
ATOM 1268 O O . MET A 1 160 ? -8.216 6.362 -9.797 1.00 96.06 160 MET A O 1
ATOM 1272 N N . THR A 1 161 ? -8.167 5.786 -7.608 1.00 94.94 161 THR A N 1
ATOM 1273 C CA . THR A 1 161 ? -9.471 6.386 -7.249 1.00 94.94 161 THR A CA 1
ATOM 1274 C C . THR A 1 161 ? -9.384 7.899 -7.033 1.00 94.94 161 THR A C 1
ATOM 1276 O O . THR A 1 161 ? -10.398 8.598 -7.066 1.00 94.94 161 THR A O 1
ATOM 1279 N N . CYS A 1 162 ? -8.174 8.430 -6.847 1.00 93.38 162 CYS A N 1
ATOM 1280 C CA . CYS A 1 162 ? -7.936 9.857 -6.710 1.00 93.38 162 CYS A CA 1
ATOM 1281 C C . CYS A 1 162 ? -7.919 10.569 -8.075 1.00 93.38 162 CYS A C 1
ATOM 1283 O O . CYS A 1 162 ? -7.518 10.028 -9.110 1.00 93.38 162 CYS A O 1
ATOM 1285 N N . ASP A 1 163 ? -8.285 11.850 -8.058 1.00 92.31 163 ASP A N 1
ATOM 1286 C CA . ASP A 1 163 ? -8.133 12.758 -9.197 1.00 92.31 163 ASP A CA 1
ATOM 1287 C C . ASP A 1 163 ? -6.678 13.252 -9.298 1.00 92.31 163 ASP A C 1
ATOM 1289 O O . ASP A 1 163 ? -6.324 14.347 -8.850 1.00 92.31 163 ASP A O 1
ATOM 1293 N N . LEU A 1 164 ? -5.806 12.359 -9.776 1.00 92.00 164 LEU A N 1
ATOM 1294 C CA . LEU A 1 164 ? -4.370 12.588 -9.914 1.00 92.00 164 LEU A CA 1
ATOM 1295 C C . LEU A 1 164 ? -4.001 13.227 -11.261 1.00 92.00 164 LEU A C 1
ATOM 1297 O O . LEU A 1 164 ? -4.553 12.836 -12.294 1.00 92.00 164 LEU A O 1
ATOM 1301 N N . PRO A 1 165 ? -2.961 14.086 -11.292 1.00 91.88 165 PRO A N 1
ATOM 1302 C CA . PRO A 1 165 ? -2.288 14.453 -12.534 1.00 91.88 165 PRO A CA 1
ATOM 1303 C C . PRO A 1 165 ? -1.831 13.214 -13.316 1.00 91.88 165 PRO A C 1
ATOM 1305 O O . PRO A 1 165 ? -1.384 12.228 -12.725 1.00 91.88 165 PRO A O 1
ATOM 1308 N N . ARG A 1 166 ? -1.875 13.284 -14.653 1.00 90.00 166 ARG A N 1
ATOM 1309 C CA . ARG A 1 166 ? -1.590 12.146 -15.548 1.00 90.00 166 ARG A CA 1
ATOM 1310 C C . ARG A 1 166 ? -0.274 11.428 -15.231 1.00 90.00 166 ARG A C 1
ATOM 1312 O O . ARG A 1 166 ? -0.264 10.204 -15.172 1.00 90.00 166 ARG A O 1
ATOM 1319 N N . ALA A 1 167 ? 0.806 12.169 -14.981 1.00 87.12 167 ALA A N 1
ATOM 1320 C CA . ALA A 1 167 ? 2.107 11.585 -14.646 1.00 87.12 167 ALA A CA 1
ATOM 1321 C C . ALA A 1 167 ? 2.048 10.721 -13.371 1.00 87.12 167 ALA A C 1
ATOM 1323 O O . ALA A 1 167 ? 2.512 9.588 -13.366 1.00 87.12 167 ALA A O 1
ATOM 1324 N N . PHE A 1 168 ? 1.397 11.211 -12.312 1.00 92.19 168 PHE A N 1
ATOM 1325 C CA . PHE A 1 168 ? 1.236 10.466 -11.057 1.00 92.19 168 PHE A CA 1
ATOM 1326 C C . PHE A 1 168 ? 0.345 9.238 -11.216 1.00 92.19 168 PHE A C 1
ATOM 1328 O O . PHE A 1 168 ? 0.587 8.223 -10.569 1.00 92.19 168 PHE A O 1
ATOM 1335 N N . ARG A 1 169 ? -0.664 9.317 -12.088 1.00 93.94 169 ARG A N 1
ATOM 1336 C CA . ARG A 1 169 ? -1.515 8.172 -12.418 1.00 93.94 169 ARG A CA 1
ATOM 1337 C C . ARG A 1 169 ? -0.707 7.055 -13.086 1.00 93.94 169 ARG A C 1
ATOM 1339 O O . ARG A 1 169 ? -0.822 5.910 -12.671 1.00 93.94 169 ARG A O 1
ATOM 1346 N N . VAL A 1 170 ? 0.136 7.390 -14.067 1.00 93.25 170 VAL A N 1
ATOM 1347 C CA . VAL A 1 170 ? 1.007 6.413 -14.749 1.00 93.25 170 VAL A CA 1
ATOM 1348 C C . VAL A 1 170 ? 2.017 5.794 -13.779 1.00 93.25 170 VAL A C 1
ATOM 1350 O O . VAL A 1 170 ? 2.217 4.581 -13.788 1.00 93.25 170 VAL A O 1
ATOM 1353 N N . GLU A 1 171 ? 2.621 6.599 -12.903 1.00 93.88 171 GLU A N 1
ATOM 1354 C CA . GLU A 1 171 ? 3.531 6.102 -11.865 1.00 93.88 171 GLU A CA 1
ATOM 1355 C C . GLU A 1 171 ? 2.835 5.121 -10.913 1.00 93.88 171 GLU A C 1
ATOM 1357 O O . GLU A 1 171 ? 3.306 4.002 -10.732 1.00 93.88 171 GLU A O 1
ATOM 1362 N N . ALA A 1 172 ? 1.684 5.490 -10.345 1.00 96.56 172 ALA A N 1
ATOM 1363 C CA . ALA A 1 172 ? 0.933 4.596 -9.465 1.00 96.56 172 ALA A CA 1
ATOM 1364 C C . ALA A 1 172 ? 0.524 3.297 -10.179 1.00 96.56 172 ALA A C 1
ATOM 1366 O O . ALA A 1 172 ? 0.721 2.208 -9.647 1.00 96.56 172 ALA A O 1
ATOM 1367 N N . GLN A 1 173 ? 0.017 3.399 -11.409 1.00 97.06 173 GLN A N 1
ATOM 1368 C CA . GLN A 1 173 ? -0.396 2.243 -12.202 1.00 97.06 173 GLN A CA 1
ATOM 1369 C C . GLN A 1 173 ? 0.771 1.282 -12.466 1.00 97.06 173 GLN A C 1
ATOM 1371 O O . GLN A 1 173 ? 0.658 0.084 -12.206 1.00 97.06 173 GLN A O 1
ATOM 1376 N N . THR A 1 174 ? 1.909 1.807 -12.928 1.00 97.06 174 THR A N 1
ATOM 1377 C CA . THR A 1 174 ? 3.088 0.987 -13.238 1.00 97.06 174 THR A CA 1
ATOM 1378 C C . THR A 1 174 ? 3.671 0.322 -11.996 1.00 97.06 174 THR A C 1
ATOM 1380 O O . THR A 1 174 ? 3.965 -0.869 -12.042 1.00 97.06 174 THR A O 1
ATOM 1383 N N . ARG A 1 175 ? 3.747 1.021 -10.858 1.00 97.81 175 ARG A N 1
ATOM 1384 C CA . ARG A 1 175 ? 4.198 0.432 -9.582 1.00 97.81 175 ARG A CA 1
ATOM 1385 C C . ARG A 1 175 ? 3.256 -0.660 -9.081 1.00 97.81 175 ARG A C 1
ATOM 1387 O O . ARG A 1 175 ? 3.722 -1.705 -8.634 1.00 97.81 175 ARG A O 1
ATOM 1394 N N . GLY A 1 176 ? 1.946 -0.453 -9.211 1.00 98.31 176 GLY A N 1
ATOM 1395 C CA . GLY A 1 176 ? 0.947 -1.474 -8.905 1.00 98.31 176 GLY A CA 1
ATOM 1396 C C . GLY A 1 176 ? 1.104 -2.728 -9.769 1.00 98.31 176 GLY A C 1
ATOM 1397 O O . GLY A 1 176 ? 0.928 -3.837 -9.269 1.00 98.31 176 GLY A O 1
ATOM 1398 N N . TRP A 1 177 ? 1.473 -2.582 -11.047 1.00 98.50 177 TRP A N 1
ATOM 1399 C CA . TRP A 1 177 ? 1.787 -3.727 -11.906 1.00 98.50 177 TRP A CA 1
ATOM 1400 C C . TRP A 1 177 ? 3.082 -4.432 -11.509 1.00 98.50 177 TRP A C 1
ATOM 1402 O O . TRP A 1 177 ? 3.081 -5.656 -11.438 1.00 98.50 177 TRP A O 1
ATOM 1412 N N . VAL A 1 178 ? 4.153 -3.696 -11.193 1.00 98.38 178 VAL A N 1
ATOM 1413 C CA . VAL A 1 178 ? 5.398 -4.314 -10.703 1.00 98.38 178 VAL A CA 1
ATOM 1414 C C . VAL A 1 178 ? 5.108 -5.150 -9.457 1.00 98.38 178 VAL A C 1
ATOM 1416 O O . VAL A 1 178 ? 5.397 -6.338 -9.446 1.00 98.38 178 VAL A O 1
ATOM 1419 N N . ALA A 1 179 ? 4.444 -4.581 -8.449 1.00 98.25 179 ALA A N 1
ATOM 1420 C CA . ALA A 1 179 ? 4.139 -5.304 -7.216 1.00 98.25 179 ALA A CA 1
ATOM 1421 C C . ALA A 1 179 ? 3.245 -6.541 -7.435 1.00 98.25 179 ALA A C 1
ATOM 1423 O O . ALA A 1 179 ? 3.452 -7.570 -6.793 1.00 98.25 179 ALA A O 1
ATOM 1424 N N . ARG A 1 180 ? 2.274 -6.476 -8.360 1.00 98.06 180 ARG A N 1
ATOM 1425 C CA . ARG A 1 180 ? 1.464 -7.647 -8.739 1.00 98.06 180 ARG A CA 1
ATOM 1426 C C . ARG A 1 180 ? 2.280 -8.721 -9.445 1.00 98.06 180 ARG A C 1
ATOM 1428 O O . ARG A 1 180 ? 2.119 -9.889 -9.114 1.00 98.06 180 ARG A O 1
ATOM 1435 N N . ARG A 1 181 ? 3.173 -8.335 -10.359 1.00 97.31 181 ARG A N 1
ATOM 1436 C CA . ARG A 1 181 ? 4.089 -9.267 -11.028 1.00 97.31 181 ARG A CA 1
ATOM 1437 C C . ARG A 1 181 ? 4.958 -10.007 -10.015 1.00 97.31 181 ARG A C 1
ATOM 1439 O O . ARG A 1 181 ? 5.082 -11.219 -10.125 1.00 97.31 181 ARG A O 1
ATOM 1446 N N . GLU A 1 182 ? 5.520 -9.297 -9.039 1.00 95.38 182 GLU A N 1
ATOM 1447 C CA . GLU A 1 182 ? 6.384 -9.908 -8.021 1.00 95.38 182 GLU A CA 1
ATOM 1448 C C . GLU A 1 182 ? 5.620 -10.873 -7.097 1.00 95.38 182 GLU A C 1
ATOM 1450 O O . GLU A 1 182 ? 6.166 -11.900 -6.708 1.00 95.38 182 GLU A O 1
ATOM 1455 N N . LEU A 1 183 ? 4.353 -10.592 -6.763 1.00 94.88 183 LEU A N 1
ATOM 1456 C CA . LEU A 1 183 ? 3.557 -11.480 -5.901 1.00 94.88 183 LEU A CA 1
ATOM 1457 C C . LEU A 1 183 ? 2.881 -12.640 -6.631 1.00 94.88 183 LEU A C 1
ATOM 1459 O O . LEU A 1 183 ? 2.732 -13.717 -6.061 1.00 94.88 183 LEU A O 1
ATOM 1463 N N . PHE A 1 184 ? 2.396 -12.403 -7.847 1.0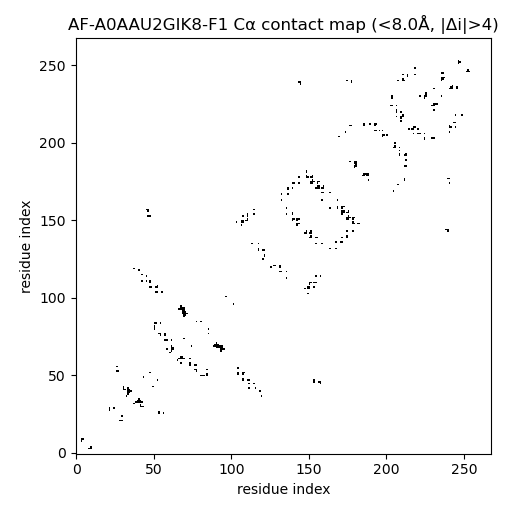0 96.50 184 PHE A N 1
ATOM 1464 C CA . PHE A 1 184 ? 1.449 -13.294 -8.523 1.00 96.50 184 PHE A CA 1
ATOM 1465 C C . PHE A 1 184 ? 1.913 -13.714 -9.923 1.00 96.50 184 PHE A C 1
ATOM 1467 O O . PHE A 1 184 ? 1.170 -14.380 -10.642 1.00 96.50 184 PHE A O 1
ATOM 1474 N N . GLY A 1 185 ? 3.120 -13.320 -10.333 1.00 95.50 185 GLY A N 1
ATOM 1475 C CA . GLY A 1 185 ? 3.662 -13.589 -11.661 1.00 95.50 185 GLY A CA 1
ATOM 1476 C C . GLY A 1 185 ? 3.138 -12.641 -12.744 1.00 95.50 185 GLY A C 1
ATOM 1477 O O . GLY A 1 185 ? 2.197 -11.866 -12.549 1.00 95.50 185 GLY A O 1
ATOM 1478 N N . VAL A 1 186 ? 3.767 -12.698 -13.922 1.00 95.25 186 VAL A N 1
ATOM 1479 C CA . VAL A 1 186 ? 3.477 -11.811 -15.068 1.00 95.25 186 VAL A CA 1
ATOM 1480 C C . VAL A 1 186 ? 2.040 -11.929 -15.578 1.00 95.25 186 VAL A C 1
ATOM 1482 O O . VAL A 1 186 ? 1.442 -10.931 -15.982 1.00 95.25 186 VAL A O 1
ATOM 1485 N N . ASP A 1 187 ? 1.441 -13.117 -15.489 1.00 96.88 187 ASP A N 1
ATOM 1486 C CA . ASP A 1 187 ? 0.074 -13.353 -15.956 1.00 96.88 187 ASP A CA 1
ATOM 1487 C C . ASP A 1 187 ? -0.957 -12.494 -15.208 1.00 96.88 187 ASP A C 1
ATOM 1489 O O . ASP A 1 187 ? -1.964 -12.098 -15.792 1.00 96.88 187 ASP A O 1
ATOM 1493 N N . SER A 1 188 ? -0.667 -12.102 -13.960 1.00 97.50 188 SER A N 1
ATOM 1494 C CA . SER A 1 188 ? -1.534 -11.231 -13.151 1.00 97.50 188 SER A CA 1
ATOM 1495 C C . SER A 1 188 ? -1.687 -9.801 -13.690 1.00 97.50 188 SER A C 1
ATOM 1497 O O . SER A 1 188 ? -2.595 -9.079 -13.271 1.00 97.50 188 SER A O 1
ATOM 1499 N N . ILE A 1 189 ? -0.799 -9.375 -14.596 1.00 98.00 189 ILE A N 1
ATOM 1500 C CA . ILE A 1 189 ? -0.787 -8.022 -15.175 1.00 98.00 189 ILE A CA 1
ATOM 1501 C C . ILE A 1 189 ? -0.871 -8.017 -16.700 1.00 98.00 189 ILE A C 1
ATOM 1503 O O . ILE A 1 189 ? -1.138 -6.971 -17.290 1.00 98.00 189 ILE A O 1
ATOM 1507 N N . LYS A 1 190 ? -0.645 -9.166 -17.342 1.00 96.94 190 LYS A N 1
ATOM 1508 C CA . LYS A 1 190 ? -0.422 -9.283 -18.783 1.00 96.94 190 LYS A CA 1
ATOM 1509 C C . LYS A 1 190 ? -1.513 -8.615 -19.618 1.00 96.94 190 LYS A C 1
ATOM 1511 O O . LYS A 1 190 ? -1.207 -7.710 -20.386 1.00 96.94 190 LYS A O 1
ATOM 1516 N N . SER A 1 191 ? -2.776 -8.988 -19.409 1.00 97.62 191 SER A N 1
ATOM 1517 C CA . SER A 1 191 ? -3.900 -8.444 -20.188 1.00 97.62 191 SER A CA 1
ATOM 1518 C C . SER A 1 191 ? -4.029 -6.921 -20.052 1.00 97.62 191 SER A C 1
ATOM 1520 O O . SER A 1 191 ? -4.223 -6.222 -21.048 1.00 97.62 191 SER A O 1
ATOM 1522 N N . GLU A 1 192 ? -3.872 -6.386 -18.838 1.00 97.50 192 GLU A N 1
ATOM 1523 C CA . GLU A 1 192 ? -3.949 -4.943 -18.602 1.00 97.50 192 GLU A CA 1
ATOM 1524 C C . GLU A 1 192 ? -2.802 -4.205 -19.295 1.00 97.50 192 GLU A C 1
ATOM 1526 O O . GLU A 1 192 ? -3.035 -3.218 -19.993 1.00 97.50 192 GLU A O 1
ATOM 1531 N N . VAL A 1 193 ? -1.573 -4.702 -19.148 1.00 97.38 193 VAL A N 1
ATOM 1532 C CA . VAL A 1 193 ? -0.379 -4.070 -19.719 1.00 97.38 193 VAL A CA 1
ATOM 1533 C C . VAL A 1 193 ? -0.362 -4.179 -21.246 1.00 97.38 193 VAL A C 1
ATOM 1535 O O . VAL A 1 193 ? 0.016 -3.223 -21.921 1.00 97.38 193 VAL A O 1
ATOM 1538 N N . GLU A 1 194 ? -0.824 -5.289 -21.823 1.00 96.62 194 GLU A N 1
ATOM 1539 C CA . GLU A 1 194 ? -0.997 -5.444 -23.273 1.00 96.62 194 GLU A CA 1
ATOM 1540 C C . GLU A 1 194 ? -1.993 -4.421 -23.832 1.00 96.62 194 GLU A C 1
ATOM 1542 O O . GLU A 1 194 ? -1.702 -3.772 -24.841 1.00 96.62 194 GLU A O 1
ATOM 1547 N N . SER A 1 195 ? -3.114 -4.204 -23.137 1.00 96.50 195 SER A N 1
ATOM 1548 C CA . SER A 1 195 ? -4.132 -3.213 -23.516 1.00 96.50 195 SER A CA 1
ATOM 1549 C C . SER A 1 195 ? -3.718 -1.758 -23.262 1.00 96.50 195 SER A C 1
ATOM 1551 O O . SER A 1 195 ? -4.356 -0.833 -23.765 1.00 96.50 195 SER A O 1
ATOM 1553 N N . TRP A 1 196 ? -2.646 -1.531 -22.497 1.00 95.81 196 TRP A N 1
ATOM 1554 C CA . TRP A 1 196 ? -2.208 -0.192 -22.129 1.00 95.81 196 TRP A CA 1
ATOM 1555 C C . TRP A 1 196 ? -1.667 0.573 -23.341 1.00 95.81 196 TRP A C 1
ATOM 1557 O O . TRP A 1 196 ? -0.635 0.210 -23.918 1.00 95.81 196 TRP A O 1
ATOM 1567 N N . ASP A 1 197 ? -2.364 1.644 -23.717 1.00 93.00 197 ASP A N 1
ATOM 1568 C CA . ASP A 1 197 ? -1.931 2.548 -24.776 1.00 93.00 197 ASP A CA 1
ATOM 1569 C C . ASP A 1 197 ? -0.824 3.492 -24.282 1.00 93.00 197 ASP A C 1
ATOM 1571 O O . ASP A 1 197 ? -1.020 4.326 -23.394 1.00 93.00 197 ASP A O 1
ATOM 1575 N N . VAL A 1 198 ? 0.350 3.354 -24.898 1.00 92.44 198 VAL A N 1
ATOM 1576 C CA . VAL A 1 198 ? 1.550 4.147 -24.610 1.00 92.44 198 VAL A CA 1
ATOM 1577 C C . VAL A 1 198 ? 1.910 5.112 -25.741 1.00 92.44 198 VAL A C 1
ATOM 1579 O O . VAL A 1 198 ? 2.898 5.829 -25.624 1.00 92.44 198 VAL A O 1
ATOM 1582 N N . SER A 1 199 ? 1.126 5.159 -26.824 1.00 88.25 199 SER A N 1
ATOM 1583 C CA . SER A 1 199 ? 1.437 5.946 -28.030 1.00 88.25 199 SER A CA 1
ATOM 1584 C C . SER A 1 199 ? 1.561 7.449 -27.757 1.00 88.25 199 SER A C 1
ATOM 1586 O O . SER A 1 199 ? 2.377 8.132 -28.369 1.00 88.25 199 SER A O 1
ATOM 1588 N N . GLY A 1 200 ? 0.792 7.959 -26.792 1.00 85.75 200 GLY A N 1
ATOM 1589 C CA . GLY A 1 200 ? 0.836 9.350 -26.341 1.00 85.75 200 GLY A CA 1
ATOM 1590 C C . GLY A 1 200 ? 1.654 9.580 -25.069 1.00 85.75 200 GLY A C 1
ATOM 1591 O O . GLY A 1 200 ? 1.410 10.578 -24.384 1.00 85.75 200 GLY A O 1
ATOM 1592 N N . LEU A 1 201 ? 2.521 8.641 -24.678 1.00 88.00 201 LEU A N 1
ATOM 1593 C CA . LEU A 1 201 ? 3.419 8.789 -23.534 1.00 88.00 201 LEU A CA 1
ATOM 1594 C C . LEU A 1 201 ? 4.825 9.156 -23.993 1.00 88.00 201 LEU A C 1
ATOM 1596 O O . LEU A 1 201 ? 5.277 8.769 -25.066 1.00 88.00 201 LEU A O 1
ATOM 1600 N N . ALA A 1 202 ? 5.527 9.887 -23.134 1.00 87.06 202 ALA A N 1
ATOM 1601 C CA . ALA A 1 202 ? 6.938 10.145 -23.331 1.00 87.06 202 ALA A CA 1
ATOM 1602 C C . ALA A 1 202 ? 7.730 8.824 -23.273 1.00 87.06 202 ALA A C 1
ATOM 1604 O O . ALA A 1 202 ? 7.337 7.879 -22.583 1.00 87.06 202 ALA A O 1
ATOM 1605 N N . GLU A 1 203 ? 8.827 8.743 -24.021 1.00 85.81 203 GLU A N 1
ATOM 1606 C CA . GLU A 1 203 ? 9.605 7.511 -24.214 1.00 85.81 203 GLU A CA 1
ATOM 1607 C C . GLU A 1 203 ? 10.094 6.893 -22.886 1.00 85.81 203 GLU A C 1
ATOM 1609 O O . GLU A 1 203 ? 10.057 5.674 -22.691 1.00 85.81 203 GLU A O 1
ATOM 1614 N N . GLU A 1 204 ? 10.429 7.745 -21.915 1.00 86.50 204 GLU A N 1
ATOM 1615 C CA . GLU A 1 204 ? 10.802 7.380 -20.546 1.00 86.50 204 GLU A CA 1
ATOM 1616 C C . GLU A 1 204 ? 9.684 6.684 -19.747 1.00 86.50 204 GLU A C 1
ATOM 1618 O O . GLU A 1 204 ? 9.941 6.059 -18.722 1.00 86.50 204 GLU A O 1
ATOM 1623 N N . LEU A 1 205 ? 8.439 6.741 -20.217 1.00 87.25 205 LEU A N 1
ATOM 1624 C CA . LEU A 1 205 ? 7.306 6.007 -19.649 1.00 87.25 205 LEU A CA 1
ATOM 1625 C C . LEU A 1 205 ? 6.859 4.865 -20.564 1.00 87.25 205 LEU A C 1
ATOM 1627 O O . LEU A 1 205 ? 6.488 3.799 -20.076 1.00 87.25 205 LEU A O 1
ATOM 1631 N N . ALA A 1 206 ? 6.913 5.060 -21.883 1.00 89.81 206 ALA A N 1
ATOM 1632 C CA . ALA A 1 206 ? 6.430 4.085 -22.856 1.00 89.81 206 ALA A CA 1
ATOM 1633 C C . ALA A 1 206 ? 7.227 2.768 -22.832 1.00 89.81 206 ALA A C 1
ATOM 1635 O O . ALA A 1 206 ? 6.642 1.691 -22.970 1.00 89.81 206 ALA A O 1
ATOM 1636 N N . HIS A 1 207 ? 8.545 2.824 -22.597 1.00 93.50 207 HIS A N 1
ATOM 1637 C CA . HIS A 1 207 ? 9.383 1.619 -22.540 1.00 93.50 207 HIS A CA 1
ATOM 1638 C C . HIS A 1 207 ? 8.970 0.660 -21.410 1.00 93.50 207 HIS A C 1
ATOM 1640 O O . HIS A 1 207 ? 9.134 -0.555 -21.548 1.00 93.50 207 HIS A O 1
ATOM 1646 N N . ARG A 1 208 ? 8.368 1.174 -20.325 1.00 95.19 208 ARG A N 1
ATOM 1647 C CA . ARG A 1 208 ? 7.956 0.373 -19.163 1.00 95.19 208 ARG A CA 1
ATOM 1648 C C . ARG A 1 208 ? 7.010 -0.761 -19.546 1.00 95.19 208 ARG A C 1
ATOM 1650 O O . ARG A 1 208 ? 7.076 -1.814 -18.930 1.00 95.19 208 ARG A O 1
ATOM 1657 N N . LYS A 1 209 ? 6.181 -0.590 -20.585 1.00 95.62 209 LYS A N 1
ATOM 1658 C CA . LYS A 1 209 ? 5.302 -1.652 -21.104 1.00 95.62 209 LYS A CA 1
ATOM 1659 C C . LYS A 1 209 ? 6.093 -2.893 -21.529 1.00 95.62 209 LYS A C 1
ATOM 1661 O O . LYS A 1 209 ? 5.754 -3.997 -21.121 1.00 95.62 209 LYS A O 1
ATOM 1666 N N . SER A 1 210 ? 7.161 -2.701 -22.306 1.00 94.50 210 SER A N 1
ATOM 1667 C CA . SER A 1 210 ? 8.018 -3.806 -22.765 1.00 94.50 210 SER A CA 1
ATOM 1668 C C . SER A 1 210 ? 8.727 -4.506 -21.606 1.00 94.50 210 SER A C 1
ATOM 1670 O O . SER A 1 210 ? 8.794 -5.730 -21.578 1.00 94.50 210 SER A O 1
ATOM 1672 N N . VAL A 1 211 ? 9.183 -3.733 -20.615 1.00 96.38 211 VAL A N 1
ATOM 1673 C CA . VAL A 1 211 ? 9.832 -4.252 -19.406 1.00 96.38 211 VAL A CA 1
ATOM 1674 C C . VAL A 1 211 ? 8.829 -5.026 -18.549 1.00 96.38 211 VAL A C 1
ATOM 1676 O O . VAL A 1 211 ? 9.119 -6.117 -18.090 1.00 96.38 211 VAL A O 1
ATOM 1679 N N . LEU A 1 212 ? 7.613 -4.521 -18.352 1.00 96.44 212 LEU A N 1
ATOM 1680 C CA . LEU A 1 212 ? 6.590 -5.213 -17.562 1.00 96.44 212 LEU A CA 1
ATOM 1681 C C . LEU A 1 212 ? 6.178 -6.562 -18.166 1.00 96.44 212 LEU A C 1
ATOM 1683 O O . LEU A 1 212 ? 5.916 -7.495 -17.411 1.00 96.44 212 LEU A O 1
ATOM 1687 N N . LEU A 1 213 ? 6.139 -6.662 -19.498 1.00 94.31 213 LEU A N 1
ATOM 1688 C CA . LEU A 1 213 ? 5.786 -7.889 -20.219 1.00 94.31 213 LEU A CA 1
ATOM 1689 C C . LEU A 1 213 ? 6.967 -8.847 -20.430 1.00 94.31 213 LEU A C 1
ATOM 1691 O O . LEU A 1 213 ? 6.745 -9.960 -20.899 1.00 94.31 213 LEU A O 1
ATOM 1695 N N . GLY A 1 214 ? 8.200 -8.436 -20.116 1.00 91.12 214 GLY A N 1
ATOM 1696 C CA . GLY A 1 214 ? 9.394 -9.230 -20.413 1.00 91.12 214 GLY A CA 1
ATOM 1697 C C . GLY A 1 214 ? 9.596 -9.456 -21.916 1.00 91.12 214 GLY A C 1
ATOM 1698 O O . GLY A 1 214 ? 10.031 -10.528 -22.330 1.00 91.12 214 GLY A O 1
ATOM 1699 N N . SER A 1 215 ? 9.234 -8.476 -22.753 1.00 90.62 215 SER A N 1
ATOM 1700 C CA . SER A 1 215 ? 9.403 -8.578 -24.205 1.00 90.62 215 SER A CA 1
ATOM 1701 C C . SER A 1 215 ? 10.883 -8.706 -24.582 1.00 90.62 215 SER A C 1
ATOM 1703 O O . SER A 1 215 ? 11.743 -8.084 -23.954 1.00 90.62 215 SER A O 1
ATOM 1705 N N . ALA A 1 216 ? 11.182 -9.443 -25.656 1.00 88.75 216 ALA A N 1
ATOM 1706 C CA . ALA A 1 216 ? 12.555 -9.666 -26.128 1.00 88.75 216 ALA A CA 1
ATOM 1707 C C . ALA A 1 216 ? 13.314 -8.366 -26.474 1.00 88.75 216 ALA A C 1
ATOM 1709 O O . ALA A 1 216 ? 14.535 -8.324 -26.397 1.00 88.75 216 ALA A O 1
ATOM 1710 N N . ASP A 1 217 ? 12.600 -7.291 -26.823 1.00 91.19 217 ASP A N 1
ATOM 1711 C CA . ASP A 1 217 ? 13.166 -5.977 -27.153 1.00 91.19 217 ASP A CA 1
ATOM 1712 C C . ASP A 1 217 ? 13.304 -5.032 -25.940 1.00 91.19 217 ASP A C 1
ATOM 1714 O O . ASP A 1 217 ? 13.733 -3.884 -26.089 1.00 91.19 217 ASP A O 1
ATOM 1718 N N . SER A 1 218 ? 12.936 -5.481 -24.735 1.00 93.62 218 SER A N 1
ATOM 1719 C CA . SER A 1 218 ? 12.881 -4.639 -23.531 1.00 93.62 218 SER A CA 1
ATOM 1720 C C . SER A 1 218 ? 14.235 -4.020 -23.172 1.00 93.62 218 SER A C 1
ATOM 1722 O O . SER A 1 218 ? 14.309 -2.824 -22.883 1.00 93.62 218 SER A O 1
ATOM 1724 N N . ILE A 1 219 ? 15.320 -4.793 -23.258 1.00 94.19 219 ILE A N 1
ATOM 1725 C CA . ILE A 1 219 ? 16.679 -4.330 -22.948 1.00 94.19 219 ILE A CA 1
ATOM 1726 C C . ILE A 1 219 ? 17.136 -3.248 -23.927 1.00 94.19 219 ILE A C 1
ATOM 1728 O O . ILE A 1 219 ? 17.678 -2.224 -23.506 1.00 94.19 219 ILE A O 1
ATOM 1732 N N . ASP A 1 220 ? 16.893 -3.429 -25.224 1.00 93.50 220 ASP A N 1
ATOM 1733 C CA . ASP A 1 220 ? 17.291 -2.445 -26.234 1.00 93.50 220 ASP A CA 1
ATOM 1734 C C . ASP A 1 220 ? 16.503 -1.143 -26.093 1.00 93.50 220 ASP A C 1
ATOM 1736 O O . ASP A 1 220 ? 17.073 -0.054 -26.213 1.00 93.50 220 ASP A O 1
ATOM 1740 N N . ARG A 1 221 ? 15.217 -1.227 -25.731 1.00 93.62 221 ARG A N 1
ATOM 1741 C CA . ARG A 1 221 ? 14.422 -0.043 -25.381 1.00 93.62 221 ARG A CA 1
ATOM 1742 C C . ARG A 1 221 ? 14.993 0.684 -24.169 1.00 93.62 221 ARG A C 1
ATOM 1744 O O . ARG A 1 221 ? 15.158 1.898 -24.232 1.00 93.62 221 ARG A O 1
ATOM 1751 N N . VAL A 1 222 ? 15.347 -0.032 -23.101 1.00 95.12 222 VAL A N 1
ATOM 1752 C CA . VAL A 1 222 ? 15.980 0.569 -21.914 1.00 95.12 222 VAL A CA 1
ATOM 1753 C C . VAL A 1 222 ? 17.300 1.254 -22.285 1.00 95.12 222 VAL A C 1
ATOM 1755 O O . VAL A 1 222 ? 17.524 2.403 -21.904 1.00 95.12 222 VAL A O 1
ATOM 1758 N N . ARG A 1 223 ? 18.148 0.611 -23.100 1.00 94.19 223 ARG A N 1
ATOM 1759 C CA . ARG A 1 223 ? 19.403 1.208 -23.595 1.00 94.19 223 ARG A CA 1
ATOM 1760 C C . ARG A 1 223 ? 19.165 2.492 -24.389 1.00 94.19 223 ARG A C 1
ATOM 1762 O O . ARG A 1 223 ? 19.927 3.444 -24.234 1.00 94.19 223 ARG A O 1
ATOM 1769 N N . ASN A 1 224 ? 18.128 2.541 -25.222 1.00 93.12 224 ASN A N 1
ATOM 1770 C CA . ASN A 1 224 ? 17.795 3.740 -25.993 1.00 93.12 224 ASN A CA 1
ATOM 1771 C C . ASN A 1 224 ? 17.331 4.894 -25.095 1.00 93.12 224 ASN A C 1
ATOM 1773 O O . ASN A 1 224 ? 17.787 6.021 -25.276 1.00 93.12 224 ASN A O 1
ATOM 1777 N N . VAL A 1 225 ? 16.528 4.610 -24.065 1.00 94.56 225 VAL A N 1
ATOM 1778 C CA . VAL A 1 225 ? 16.121 5.631 -23.085 1.00 94.56 225 VAL A CA 1
ATOM 1779 C C . VAL A 1 225 ? 17.333 6.173 -22.318 1.00 94.56 225 VAL A C 1
ATOM 1781 O O . VAL A 1 225 ? 17.428 7.383 -22.114 1.00 94.56 225 VAL A O 1
ATOM 1784 N N . ILE A 1 226 ? 18.308 5.323 -21.973 1.00 94.31 226 ILE A N 1
ATOM 1785 C CA . ILE A 1 226 ? 19.563 5.768 -21.344 1.00 94.31 226 ILE A CA 1
ATOM 1786 C C . ILE A 1 226 ? 20.380 6.665 -22.279 1.00 94.31 226 ILE A C 1
ATOM 1788 O O . ILE A 1 226 ? 20.863 7.709 -21.850 1.00 94.31 226 ILE A O 1
ATOM 1792 N N . LYS A 1 227 ? 20.495 6.312 -23.567 1.00 94.00 227 LYS A N 1
ATOM 1793 C CA . LYS A 1 227 ? 21.166 7.164 -24.570 1.00 94.00 227 LYS A CA 1
ATOM 1794 C C . LYS A 1 227 ? 20.502 8.533 -24.720 1.00 94.00 227 LYS A C 1
ATOM 1796 O O . LYS A 1 227 ? 21.177 9.486 -25.085 1.00 94.00 227 LYS A O 1
ATOM 1801 N N . SER A 1 228 ? 19.201 8.626 -24.445 1.00 92.69 228 SER A N 1
ATOM 1802 C CA . SER A 1 228 ? 18.457 9.890 -24.436 1.00 92.69 228 SER A CA 1
ATOM 1803 C C . SER A 1 228 ? 18.594 10.694 -23.132 1.00 92.69 228 SER A C 1
ATOM 1805 O O . SER A 1 228 ? 17.946 11.727 -23.004 1.00 92.69 228 SER A O 1
ATOM 1807 N N . GLU A 1 229 ? 19.398 10.227 -22.166 1.00 92.00 229 GLU A N 1
ATOM 1808 C CA . GLU A 1 229 ? 19.634 10.844 -20.845 1.00 92.00 229 GLU A CA 1
ATOM 1809 C C . GLU A 1 229 ? 18.391 10.943 -19.940 1.00 92.00 229 GLU A C 1
ATOM 1811 O O . GLU A 1 229 ? 18.383 11.652 -18.936 1.00 92.00 229 GLU A O 1
ATOM 1816 N N . LYS A 1 230 ? 17.329 10.196 -20.256 1.00 90.94 230 LYS A N 1
ATOM 1817 C CA . LYS A 1 230 ? 16.075 10.193 -19.481 1.00 90.94 230 LYS A CA 1
ATOM 1818 C C . LYS A 1 230 ? 15.996 9.101 -18.416 1.00 90.94 230 LYS A C 1
ATOM 1820 O O . LYS A 1 230 ? 15.046 9.058 -17.638 1.00 90.94 230 LYS A O 1
ATOM 1825 N N . LEU A 1 231 ? 16.965 8.196 -18.426 1.00 93.81 231 LEU A N 1
ATOM 1826 C CA . LEU A 1 231 ? 17.135 7.108 -17.475 1.00 93.81 231 LEU A CA 1
ATOM 1827 C C . LEU A 1 231 ? 18.634 6.912 -17.272 1.00 93.81 231 LEU A C 1
ATOM 1829 O O . LEU A 1 231 ? 19.406 7.028 -18.223 1.00 93.81 231 LEU A O 1
ATOM 1833 N N . THR A 1 232 ? 19.059 6.596 -16.056 1.00 93.75 232 THR A N 1
ATOM 1834 C CA . THR A 1 232 ? 20.459 6.281 -15.775 1.00 93.75 232 THR A CA 1
ATOM 1835 C C . THR A 1 232 ? 20.658 4.772 -15.606 1.00 93.75 232 THR A C 1
ATOM 1837 O O . THR A 1 232 ? 19.728 4.055 -15.230 1.00 93.75 232 THR A O 1
ATOM 1840 N N . PRO A 1 233 ? 21.880 4.249 -15.815 1.00 93.00 233 PRO A N 1
ATOM 1841 C CA . PRO A 1 233 ? 22.194 2.866 -15.457 1.00 93.00 233 PRO A CA 1
ATOM 1842 C C . PRO A 1 233 ? 21.963 2.564 -13.969 1.00 93.00 233 PRO A C 1
ATOM 1844 O O . PRO A 1 233 ? 21.613 1.440 -13.616 1.00 93.00 233 PRO A O 1
ATOM 1847 N N . PHE A 1 234 ? 22.132 3.568 -13.099 1.00 94.12 234 PHE A N 1
ATOM 1848 C CA . PHE A 1 234 ? 21.859 3.434 -11.670 1.00 94.12 234 PHE A CA 1
ATOM 1849 C C . PHE A 1 234 ? 20.375 3.157 -11.410 1.00 94.12 234 PHE A C 1
ATOM 1851 O O . PHE A 1 234 ? 20.065 2.248 -10.647 1.00 94.12 234 PHE A O 1
ATOM 1858 N N . ASP A 1 235 ? 19.470 3.855 -12.102 1.00 93.25 235 ASP A N 1
ATOM 1859 C CA . ASP A 1 235 ? 18.026 3.613 -11.985 1.00 93.25 235 ASP A CA 1
ATOM 1860 C C . ASP A 1 235 ? 17.677 2.159 -12.338 1.00 93.25 235 ASP A C 1
ATOM 1862 O O . ASP A 1 235 ? 16.926 1.507 -11.616 1.00 93.25 235 ASP A O 1
ATOM 1866 N N . VAL A 1 236 ? 18.289 1.604 -13.392 1.00 94.50 236 VAL A N 1
ATOM 1867 C CA . VAL A 1 236 ? 18.104 0.193 -13.784 1.00 94.50 236 VAL A CA 1
ATOM 1868 C C . VAL A 1 236 ? 18.627 -0.776 -12.717 1.00 94.50 236 VAL A C 1
ATOM 1870 O O . VAL A 1 236 ? 18.030 -1.826 -12.455 1.00 94.50 236 VAL A O 1
ATOM 1873 N N . ALA A 1 237 ? 19.736 -0.421 -12.069 1.00 93.12 237 ALA A N 1
ATOM 1874 C CA . ALA A 1 237 ? 20.359 -1.241 -11.040 1.00 93.12 237 ALA A CA 1
ATOM 1875 C C . ALA A 1 237 ? 19.558 -1.292 -9.729 1.00 93.12 237 ALA A C 1
ATOM 1877 O O . ALA A 1 237 ? 19.684 -2.275 -8.997 1.00 93.12 237 ALA A O 1
ATOM 1878 N N . VAL A 1 238 ? 18.741 -0.276 -9.423 1.00 92.38 238 VAL A N 1
ATOM 1879 C CA . VAL A 1 238 ? 18.044 -0.177 -8.126 1.00 92.38 238 VAL A CA 1
ATOM 1880 C C . VAL A 1 238 ? 16.527 -0.309 -8.218 1.00 92.38 238 VAL A C 1
ATOM 1882 O O . VAL A 1 238 ? 15.919 -0.840 -7.290 1.00 92.38 238 VAL A O 1
ATOM 1885 N N . ASP A 1 239 ? 15.899 0.114 -9.317 1.00 94.88 239 ASP A N 1
ATOM 1886 C CA . ASP A 1 239 ? 14.438 0.121 -9.427 1.00 94.88 239 ASP A CA 1
ATOM 1887 C C . ASP A 1 239 ? 13.890 -1.315 -9.631 1.00 94.88 239 ASP A C 1
ATOM 1889 O O . ASP A 1 239 ? 14.366 -2.047 -10.515 1.00 94.88 239 ASP A O 1
ATOM 1893 N N . PRO A 1 240 ? 12.901 -1.755 -8.821 1.00 96.25 240 PRO A N 1
ATOM 1894 C CA . PRO A 1 240 ? 12.252 -3.062 -8.953 1.00 96.25 240 PRO A CA 1
ATOM 1895 C C . PRO A 1 240 ? 11.600 -3.338 -10.314 1.00 96.25 240 PRO A C 1
ATOM 1897 O O . PRO A 1 240 ? 11.474 -4.499 -10.708 1.00 96.25 240 PRO A O 1
ATOM 1900 N N . LEU A 1 241 ? 11.223 -2.307 -11.080 1.00 96.50 241 LEU A N 1
ATOM 1901 C CA . LEU A 1 241 ? 10.684 -2.470 -12.433 1.00 96.50 241 LEU A CA 1
ATOM 1902 C C . LEU A 1 241 ? 11.597 -3.350 -13.305 1.00 96.50 241 LEU A C 1
ATOM 1904 O O . LEU A 1 241 ? 11.113 -4.255 -13.997 1.00 96.50 241 LEU A O 1
ATOM 1908 N N . TYR A 1 242 ? 12.908 -3.128 -13.206 1.00 96.12 242 TYR A N 1
ATOM 1909 C CA . TYR A 1 242 ? 13.924 -3.766 -14.041 1.00 96.12 242 TYR A CA 1
ATOM 1910 C C . TYR A 1 242 ? 14.533 -5.030 -13.428 1.00 96.12 242 TYR A C 1
ATOM 1912 O O . TYR A 1 242 ? 15.424 -5.612 -14.039 1.00 96.12 242 TYR A O 1
ATOM 1920 N N . ALA A 1 243 ? 14.079 -5.473 -12.248 1.00 93.12 243 ALA A N 1
ATOM 1921 C CA . ALA A 1 243 ? 14.709 -6.565 -11.498 1.00 93.12 243 ALA A CA 1
ATOM 1922 C C . ALA A 1 243 ? 14.983 -7.819 -12.355 1.00 93.12 243 ALA A C 1
ATOM 1924 O O . ALA A 1 243 ? 16.096 -8.336 -12.347 1.00 93.12 243 ALA A O 1
ATOM 1925 N N . HIS A 1 244 ? 14.006 -8.241 -13.161 1.00 91.81 244 HIS A N 1
ATOM 1926 C CA . HIS A 1 244 ? 14.097 -9.433 -14.012 1.00 91.81 244 HIS A CA 1
ATOM 1927 C C . HIS A 1 244 ? 15.025 -9.303 -15.238 1.00 91.81 244 HIS A C 1
ATOM 1929 O O . HIS A 1 244 ? 15.483 -10.324 -15.734 1.00 91.81 244 HIS A O 1
ATOM 1935 N N . ILE A 1 245 ? 15.329 -8.089 -15.719 1.00 93.06 245 ILE A N 1
ATOM 1936 C CA . ILE A 1 245 ? 16.285 -7.868 -16.828 1.00 93.06 245 ILE A CA 1
ATOM 1937 C C . ILE A 1 245 ? 17.655 -7.388 -16.343 1.00 93.06 245 ILE A C 1
ATOM 1939 O O . ILE A 1 245 ? 18.566 -7.187 -17.142 1.00 93.06 245 ILE A O 1
ATOM 1943 N N . ARG A 1 246 ? 17.813 -7.147 -15.037 1.00 92.50 246 ARG A N 1
ATOM 1944 C CA . ARG A 1 246 ? 18.975 -6.453 -14.473 1.00 92.50 246 ARG A CA 1
ATOM 1945 C C . ARG A 1 246 ? 20.284 -7.210 -14.696 1.00 92.50 246 ARG A C 1
ATOM 1947 O O . ARG A 1 246 ? 21.284 -6.577 -15.023 1.00 92.50 246 ARG A O 1
ATOM 1954 N N . SER A 1 247 ? 20.289 -8.531 -14.520 1.00 89.06 247 SER A N 1
ATOM 1955 C CA . SER A 1 247 ? 21.487 -9.366 -14.707 1.00 89.06 247 SER A CA 1
ATOM 1956 C C . SER A 1 247 ? 21.980 -9.315 -16.151 1.00 89.06 247 SER A C 1
ATOM 1958 O O . SER A 1 247 ? 23.137 -8.980 -16.398 1.00 89.06 247 SER A O 1
ATOM 1960 N N . GLU A 1 248 ? 21.075 -9.545 -17.102 1.00 90.50 248 GLU A N 1
ATOM 1961 C CA . GLU A 1 248 ? 21.361 -9.481 -18.534 1.00 90.50 248 GLU A CA 1
ATOM 1962 C C . GLU A 1 248 ? 21.784 -8.070 -18.965 1.00 90.50 248 GLU A C 1
ATOM 1964 O O . GLU A 1 248 ? 22.767 -7.902 -19.687 1.00 90.50 248 GLU A O 1
ATOM 1969 N N . PHE A 1 249 ? 21.100 -7.037 -18.464 1.00 90.38 249 PHE A N 1
ATOM 1970 C CA . PHE A 1 249 ? 21.424 -5.645 -18.765 1.00 90.38 249 PHE A CA 1
ATOM 1971 C C . PHE A 1 249 ? 22.835 -5.256 -18.298 1.00 90.38 249 PHE A C 1
ATOM 1973 O O . PHE A 1 249 ? 23.559 -4.590 -19.039 1.00 90.38 249 PHE A O 1
ATOM 1980 N N . LEU A 1 250 ? 23.230 -5.671 -17.089 1.00 86.81 250 LEU A N 1
ATOM 1981 C CA . LEU A 1 250 ? 24.543 -5.373 -16.508 1.00 86.81 250 LEU A CA 1
ATOM 1982 C C . LEU A 1 250 ? 25.653 -6.321 -16.992 1.00 86.81 250 LEU A C 1
ATOM 1984 O O . LEU A 1 250 ? 26.808 -6.133 -16.612 1.00 86.81 250 LEU A O 1
ATOM 1988 N N . GLY A 1 251 ? 25.331 -7.329 -17.810 1.00 83.81 251 GLY A N 1
ATOM 1989 C CA . GLY A 1 251 ? 26.294 -8.342 -18.247 1.00 83.81 251 GLY A CA 1
ATOM 1990 C C . GLY A 1 251 ? 26.813 -9.214 -17.099 1.00 83.81 251 GLY A C 1
ATOM 1991 O O . GLY A 1 251 ? 27.925 -9.731 -17.171 1.00 83.81 251 GLY A O 1
ATO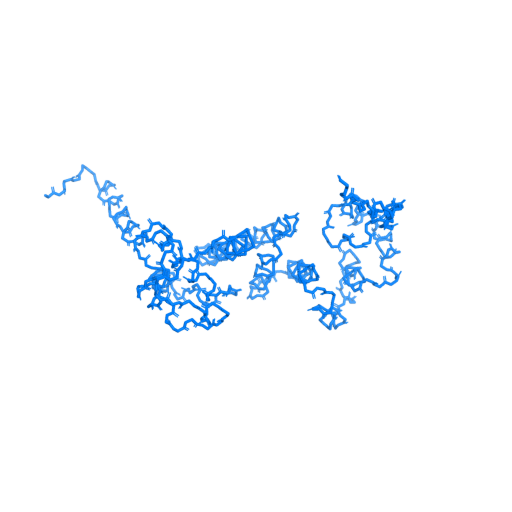M 1992 N N . ILE A 1 252 ? 26.030 -9.353 -16.025 1.00 76.25 252 ILE A N 1
ATOM 1993 C CA . ILE A 1 252 ? 26.353 -10.219 -14.893 1.00 76.25 252 ILE A C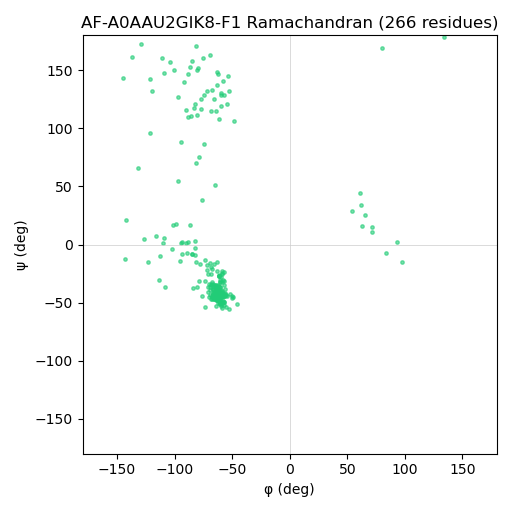A 1
ATOM 1994 C C . ILE A 1 252 ? 25.786 -11.596 -15.224 1.00 76.25 252 ILE A C 1
ATOM 1996 O O . ILE A 1 252 ? 24.568 -11.775 -15.243 1.00 76.25 252 ILE A O 1
ATOM 2000 N N . SER A 1 253 ? 26.658 -12.568 -15.493 1.00 52.91 253 SER A N 1
ATOM 2001 C CA . SER A 1 253 ? 26.254 -13.967 -15.637 1.00 52.91 253 SER A CA 1
ATOM 2002 C C . SER A 1 253 ? 25.483 -14.395 -14.388 1.00 52.91 253 SER A C 1
ATOM 2004 O O . SER A 1 253 ? 26.019 -14.312 -13.280 1.00 52.91 253 SER A O 1
ATOM 2006 N N . SER A 1 254 ? 24.229 -14.830 -14.547 1.00 49.34 254 SER A N 1
ATOM 2007 C CA . SER A 1 254 ? 23.472 -15.436 -13.449 1.00 49.34 254 SER A CA 1
ATOM 2008 C C . SER A 1 254 ? 24.306 -16.577 -12.858 1.00 49.34 254 SER A C 1
ATOM 2010 O O . SER A 1 254 ? 24.811 -17.388 -13.639 1.00 49.34 254 SER A O 1
ATOM 2012 N N . PRO A 1 255 ? 24.476 -16.674 -11.526 1.00 42.84 255 PRO A N 1
ATOM 2013 C CA . PRO A 1 255 ? 25.023 -17.886 -10.943 1.00 42.84 255 PRO A CA 1
ATOM 2014 C C . PRO A 1 255 ? 24.053 -19.010 -11.298 1.00 42.84 255 PRO A C 1
ATOM 2016 O O . PRO A 1 255 ? 22.911 -19.035 -10.842 1.00 42.84 255 PRO A O 1
ATOM 2019 N N . THR A 1 256 ? 24.480 -19.879 -12.206 1.00 44.59 256 THR A N 1
ATOM 2020 C CA . THR A 1 256 ? 23.782 -21.113 -12.518 1.00 44.59 256 THR A CA 1
ATOM 2021 C C . THR A 1 256 ? 23.652 -21.938 -11.245 1.00 44.59 256 THR A C 1
ATOM 2023 O O . THR A 1 256 ? 24.551 -21.987 -10.405 1.00 44.59 256 THR A O 1
ATOM 2026 N N . ASP A 1 257 ? 22.488 -22.560 -11.133 1.00 41.16 257 ASP A N 1
ATOM 2027 C CA . ASP A 1 257 ? 21.959 -23.413 -10.072 1.00 41.16 257 ASP A CA 1
ATOM 2028 C C . ASP A 1 257 ? 22.763 -24.735 -9.927 1.00 41.16 257 ASP A C 1
ATOM 2030 O O . ASP A 1 257 ? 22.217 -25.832 -9.977 1.00 41.16 257 ASP A O 1
ATOM 2034 N N . GLU A 1 258 ? 24.097 -24.651 -9.822 1.00 36.53 258 GLU A N 1
ATOM 2035 C CA . GLU A 1 258 ? 25.032 -25.793 -9.849 1.00 36.53 258 GLU A CA 1
ATOM 2036 C C . GLU A 1 258 ? 25.818 -26.014 -8.540 1.00 36.53 258 GLU A C 1
ATOM 2038 O O . GLU A 1 258 ? 26.673 -26.896 -8.483 1.00 36.53 258 GLU A O 1
ATOM 2043 N N . SER A 1 259 ? 25.529 -25.292 -7.449 1.00 39.44 259 SER A N 1
ATOM 2044 C CA . SER A 1 259 ? 26.238 -25.487 -6.164 1.00 39.44 259 SER A CA 1
ATOM 2045 C C . SER A 1 259 ? 25.430 -26.131 -5.032 1.00 39.44 259 SER A C 1
ATOM 2047 O O . SER A 1 259 ? 25.975 -26.338 -3.950 1.00 39.44 259 SER A O 1
ATOM 2049 N N . LEU A 1 260 ? 24.194 -26.583 -5.274 1.00 38.97 260 LEU A N 1
ATOM 2050 C CA . LEU A 1 260 ? 23.500 -27.513 -4.367 1.00 38.97 260 LEU A CA 1
ATOM 2051 C C . LEU A 1 260 ? 23.643 -28.959 -4.859 1.00 38.97 260 LEU A C 1
ATOM 2053 O O . LEU A 1 260 ? 22.679 -29.702 -5.053 1.00 38.97 260 LEU A O 1
ATOM 2057 N N . GLY A 1 261 ? 24.901 -29.361 -5.045 1.00 36.50 261 GLY A N 1
ATOM 2058 C CA . GLY A 1 261 ? 25.291 -30.759 -5.132 1.00 36.50 261 GLY A CA 1
ATOM 2059 C C . GLY A 1 261 ? 24.918 -31.473 -3.834 1.00 36.50 261 GLY A C 1
ATOM 2060 O O . GLY A 1 261 ? 25.381 -31.125 -2.750 1.00 36.50 261 GLY A O 1
ATOM 2061 N N . ARG A 1 262 ? 24.049 -32.473 -3.970 1.00 44.22 262 ARG A N 1
ATOM 2062 C CA . ARG A 1 262 ? 23.632 -33.415 -2.931 1.00 44.22 262 ARG A CA 1
ATOM 2063 C C . ARG A 1 262 ? 24.848 -33.995 -2.201 1.00 44.22 262 ARG A C 1
ATOM 2065 O O . ARG A 1 262 ? 25.526 -34.870 -2.729 1.00 44.22 262 ARG A O 1
ATOM 2072 N N . GLY A 1 263 ? 25.070 -33.557 -0.968 1.00 34.84 263 GLY A N 1
ATOM 2073 C CA . GLY A 1 263 ? 25.805 -34.318 0.035 1.00 34.84 263 GLY A CA 1
ATOM 2074 C C . GLY A 1 263 ? 24.807 -35.095 0.885 1.00 34.84 263 GLY A C 1
ATOM 2075 O O . GLY A 1 263 ? 24.328 -34.584 1.893 1.00 34.84 263 GLY A O 1
ATOM 2076 N N . SER A 1 264 ? 24.444 -36.304 0.459 1.00 37.62 264 SER A N 1
ATOM 2077 C CA . SER A 1 264 ? 23.790 -37.274 1.340 1.00 37.62 264 SER A CA 1
ATOM 2078 C C . SER A 1 264 ? 24.783 -37.676 2.439 1.00 37.62 264 SER A C 1
ATOM 2080 O O . SER A 1 264 ? 25.880 -38.112 2.094 1.00 37.62 264 SER A O 1
ATOM 2082 N N . PRO A 1 265 ? 24.451 -37.564 3.737 1.00 43.75 265 PRO A N 1
ATOM 2083 C CA . PRO A 1 265 ? 25.244 -38.200 4.771 1.00 43.75 265 PRO A CA 1
ATOM 2084 C C . PRO A 1 265 ? 24.849 -39.677 4.840 1.00 43.75 265 PRO A C 1
ATOM 2086 O O . PRO A 1 265 ? 23.733 -40.014 5.239 1.00 43.75 265 PRO A O 1
ATOM 2089 N N . GLU A 1 266 ? 25.764 -40.558 4.440 1.00 40.94 266 GLU A N 1
ATOM 2090 C CA . GLU A 1 266 ? 25.744 -41.950 4.882 1.00 40.94 266 GLU A CA 1
ATOM 2091 C C . GLU A 1 266 ? 25.976 -41.961 6.398 1.00 40.94 266 GLU A C 1
ATOM 2093 O O . GLU A 1 266 ? 27.029 -41.551 6.885 1.00 40.94 266 GLU A O 1
ATOM 2098 N N . LEU A 1 267 ? 24.963 -42.391 7.150 1.00 47.75 267 LEU A N 1
ATOM 2099 C CA . LEU A 1 267 ? 25.104 -42.740 8.558 1.00 47.75 267 LEU A CA 1
ATOM 2100 C C . LEU A 1 267 ? 25.565 -44.199 8.631 1.00 47.75 267 LEU A C 1
ATOM 2102 O O . LEU A 1 267 ? 24.804 -45.108 8.295 1.00 47.75 267 LEU A O 1
ATOM 2106 N N . SER A 1 268 ? 26.817 -44.387 9.049 1.00 52.72 268 SER A N 1
ATOM 2107 C CA . SER A 1 268 ? 27.308 -45.597 9.722 1.00 52.72 268 SER A CA 1
ATOM 2108 C C . SER A 1 268 ? 27.422 -45.309 11.212 1.00 52.72 268 SER A C 1
ATOM 2110 O O . SER A 1 268 ? 27.851 -44.178 11.539 1.00 52.72 268 SER A O 1
#

Nearest PDB structures (foldseek):
  2dba-assembly1_A  TM=5.697E-01  e=1.799E+00  Homo sapiens
  4r7s-assembly1_A  TM=4.074E-01  e=7.376E+00  Parabacteroides merdae ATCC 43184
  3uq3-assembly1_A  TM=3.524E-01  e=4.960E+00  Saccharomyces cerevisiae S288C
  8h3a-assembly1_A  TM=2.788E-01  e=4.541E+00  Homo sapiens

Foldseek 3Di:
DDDDPDPVRVVVVVVVVVVVVQVPDAPVSVQVVCCVPVVHDGLVPALFLVLLQQLVSLQVCCCVPPVQFDDPVSLVSNVPRDDPVNPDDDGGDRDDDDPVSVLLNVLRVVLSVLLVCLSSCCSVPVPCNVVSLVVLLVVLQVCLLVLSLSNNLRSLVSSCVDPDDPVSVLSSVLSNLLSCCVPPNLVSCVVVLVPDDCVPPDLLSSLLSCLSNVPPCSLVSVVVCVVVVNDPLVCCCRGSSNVVCNCVNVVNPDPPPPPPDDPDDDDD

Solvent-accessible surface area (backbone atoms only — not comparable to full-atom values): 15569 Å² total; per-residue (Å²): 133,91,85,63,96,41,75,65,53,50,50,50,52,52,50,52,52,52,52,52,58,54,72,74,46,54,75,70,48,50,31,54,48,34,27,65,76,57,76,65,43,50,67,82,78,42,71,60,65,54,49,58,54,54,45,51,57,44,48,54,50,28,42,77,75,44,78,21,34,37,40,73,67,50,58,56,72,46,63,88,51,70,62,84,86,71,72,80,85,51,76,67,41,72,61,83,82,51,70,66,60,50,52,52,49,53,29,50,53,51,32,48,53,50,52,48,53,42,55,53,42,48,69,78,38,67,89,49,44,69,57,48,51,51,49,52,51,51,51,32,50,53,27,46,71,69,68,36,31,68,25,14,33,36,42,17,56,46,50,68,76,46,97,57,60,68,70,59,44,52,52,30,52,53,50,23,41,44,26,38,28,76,76,63,36,55,78,72,38,42,70,63,53,72,68,53,84,40,89,91,46,59,67,80,60,35,47,52,51,35,45,68,70,66,42,94,61,25,64,60,46,52,52,51,35,36,76,69,70,69,42,53,74,63,52,47,73,67,41,65,74,36,57,91,52,36,42,71,74,72,68,45,79,74,84,70,96,73,82,83,68,84,78,77,81,82,86,128

Sequence (268 aa):
MIEFDTMGDAREFLIERQVSKLLYESIDGWDKWLKRAGGGLSMTDLPVDWPVVREGFARRNLIVHADGIVNHLYLGSLKGVQGPLKGGHQVGDKLNVDEEYLSGFLQEISALGRMLAVSVGLKLRKNDRLSFFRSLNSDTYRSLTSGHWRTTITLSQYAMTCDLPRAFRVEAQTRGWVARRELFGVDSIKSEVESWDVSGLAEELAHRKSVLLGSADSIDRVRNVIKSEKLTPFDVAVDPLYAHIRSEFLGISSPTDESLGRGSPELS

pLDDT: mean 88.86, std 13.61, range [34.84, 98.62]

Mean predicted aligned error: 7.43 Å

Secondary structure (DSSP, 8-state):
----SSHHHHHHHHHHHHHHHHHTS-HHHHHHHHHHHTTT--STTSSS-HHHHHHHHHHHHHHHHHTTB--HHHHHHTTT--SGGGSS--TT-B----HHHHHHHHHHHHHHHHHHHHHHHHHH-GGGHHHHHHHHHHHHHHHHHTT-HHHHHHHHHHHHHS---HHHHHHHHHHHHHHHHHHH-THHHHHHHHH---TTS-HHHHHHHHHHHT-TTHHHHHHHHHHTTSS-HHHHHH-GGGGGGHHHHHT-----S-S---------